Protein AF-A0A2A5AXR5-F1 (afdb_monomer_lite)

Structure (mmCIF, N/CA/C/O backbone):
data_AF-A0A2A5AXR5-F1
#
_entry.id   AF-A0A2A5AXR5-F1
#
loop_
_atom_site.group_PDB
_atom_site.id
_atom_site.type_symbol
_atom_site.label_atom_id
_atom_site.label_alt_id
_atom_site.label_comp_id
_atom_site.label_asym_id
_atom_site.label_entity_id
_atom_site.label_seq_id
_atom_site.pdbx_PDB_ins_code
_atom_site.Cartn_x
_atom_site.Cartn_y
_atom_site.Cartn_z
_atom_site.occupancy
_atom_site.B_iso_or_equiv
_atom_site.auth_seq_id
_atom_site.auth_comp_id
_atom_site.auth_asym_id
_atom_site.auth_atom_id
_atom_site.pdbx_PDB_model_num
ATOM 1 N N . MET A 1 1 ? 13.023 -67.932 -27.917 1.00 39.44 1 MET A N 1
ATOM 2 C CA . MET A 1 1 ? 12.484 -68.101 -26.550 1.00 39.44 1 MET A CA 1
ATOM 3 C C . MET A 1 1 ? 11.381 -67.066 -26.330 1.00 39.44 1 MET A C 1
ATOM 5 O O . MET A 1 1 ? 11.639 -65.904 -26.590 1.00 39.44 1 MET A O 1
ATOM 9 N N . ARG A 1 2 ? 10.175 -67.548 -25.973 1.00 33.88 2 ARG A N 1
ATOM 10 C CA . ARG A 1 2 ? 8.996 -66.931 -25.298 1.00 33.88 2 ARG A CA 1
ATOM 11 C C . ARG A 1 2 ? 8.824 -65.393 -25.380 1.00 33.88 2 ARG A C 1
ATOM 13 O O . ARG A 1 2 ? 9.658 -64.665 -24.874 1.00 33.88 2 ARG A O 1
ATOM 20 N N . ALA A 1 3 ? 7.823 -64.863 -26.094 1.00 31.62 3 ALA A N 1
ATOM 21 C CA . ALA A 1 3 ? 6.385 -64.751 -25.755 1.00 31.62 3 ALA A CA 1
ATOM 22 C C . ALA A 1 3 ? 6.071 -63.723 -24.647 1.00 31.62 3 ALA A C 1
ATOM 24 O O . ALA A 1 3 ? 6.547 -63.876 -23.528 1.00 31.62 3 ALA A O 1
ATOM 25 N N . GLY A 1 4 ? 5.198 -62.746 -24.943 1.00 32.34 4 GLY A N 1
ATOM 26 C CA . GLY A 1 4 ? 4.530 -61.946 -23.908 1.00 32.34 4 GLY A CA 1
ATOM 27 C C . GLY A 1 4 ? 4.027 -60.560 -24.325 1.00 32.34 4 GLY A C 1
ATOM 28 O O . GLY A 1 4 ? 4.570 -59.558 -23.881 1.00 32.34 4 GLY A O 1
ATOM 29 N N . VAL A 1 5 ? 2.957 -60.498 -25.125 1.00 38.69 5 VAL A N 1
ATOM 30 C CA . VAL A 1 5 ? 2.056 -59.331 -25.173 1.00 38.69 5 VAL A CA 1
ATOM 31 C C . VAL A 1 5 ? 1.217 -59.352 -23.896 1.00 38.69 5 VAL A C 1
ATOM 33 O O . VAL A 1 5 ? 0.531 -60.341 -23.648 1.00 38.69 5 VAL A O 1
ATOM 36 N N . LEU A 1 6 ? 1.225 -58.273 -23.112 1.00 37.91 6 LEU A N 1
ATOM 37 C CA . LEU A 1 6 ? 0.295 -58.086 -21.998 1.00 37.91 6 LEU A CA 1
ATOM 38 C C . LEU A 1 6 ? -0.502 -56.795 -22.190 1.00 37.91 6 LEU A C 1
ATOM 40 O O . LEU A 1 6 ? -0.017 -55.684 -21.994 1.00 37.91 6 LEU A O 1
ATOM 44 N N . LYS A 1 7 ? -1.763 -56.997 -22.584 1.00 36.47 7 LYS A N 1
ATOM 45 C CA . LYS A 1 7 ? -2.875 -56.081 -22.337 1.00 36.47 7 LYS A CA 1
ATOM 46 C C . LYS A 1 7 ? -3.118 -56.030 -20.825 1.00 36.47 7 LYS A C 1
ATOM 48 O O . LYS A 1 7 ? -3.238 -57.078 -20.199 1.00 36.47 7 LYS A O 1
ATOM 53 N N . GLY A 1 8 ? -3.254 -54.830 -20.272 1.00 33.47 8 GLY A N 1
ATOM 54 C CA . GLY A 1 8 ? -3.726 -54.602 -18.907 1.00 33.47 8 GLY A CA 1
ATOM 55 C C . GLY A 1 8 ? -4.805 -53.526 -18.898 1.00 33.47 8 GLY A C 1
ATOM 56 O O . GLY A 1 8 ? -4.501 -52.342 -18.991 1.00 33.47 8 GLY A O 1
ATOM 57 N N . GLN A 1 9 ? -6.067 -53.951 -18.823 1.00 33.00 9 GLN A N 1
ATOM 58 C CA . GLN A 1 9 ? -7.187 -53.122 -18.377 1.00 33.00 9 GLN A CA 1
ATOM 59 C C . GLN A 1 9 ? -7.060 -52.905 -16.870 1.00 33.00 9 GLN A C 1
ATOM 61 O O . GLN A 1 9 ? -6.907 -53.889 -16.153 1.00 33.00 9 GLN A O 1
ATOM 66 N N . VAL A 1 10 ? -7.245 -51.673 -16.385 1.00 36.06 10 VAL A N 1
ATOM 67 C CA . VAL A 1 10 ? -7.737 -51.452 -15.018 1.00 36.06 10 VAL A CA 1
ATOM 68 C C . VAL A 1 10 ? -8.689 -50.247 -14.981 1.00 36.06 10 VAL A C 1
ATOM 70 O O . VAL A 1 10 ? -8.313 -49.130 -15.320 1.00 36.06 10 VAL A O 1
ATOM 73 N N . ALA A 1 11 ? -9.927 -50.564 -14.594 1.00 32.84 11 ALA A N 1
ATOM 74 C CA . ALA A 1 11 ? -10.957 -49.785 -13.901 1.00 32.84 11 ALA A CA 1
ATOM 75 C C . ALA A 1 11 ? -11.396 -48.401 -14.427 1.00 32.84 11 ALA A C 1
ATOM 77 O O . ALA A 1 11 ? -10.749 -47.373 -14.240 1.00 32.84 11 ALA A O 1
ATOM 78 N N . ARG A 1 12 ? -12.621 -48.394 -14.969 1.00 33.50 12 ARG A N 1
ATOM 79 C CA . ARG A 1 12 ? -13.563 -47.271 -14.950 1.00 33.50 12 ARG A CA 1
ATOM 80 C C . ARG A 1 12 ? -14.571 -47.530 -13.824 1.00 33.50 12 ARG A C 1
ATOM 82 O O . ARG A 1 12 ? -15.358 -48.451 -13.978 1.00 33.50 12 ARG A O 1
ATOM 89 N N . ASP A 1 13 ? -14.581 -46.680 -12.802 1.00 32.62 13 ASP A N 1
ATOM 90 C CA . ASP A 1 13 ? -15.666 -46.488 -11.821 1.00 32.62 13 ASP A CA 1
ATOM 91 C C . ASP A 1 13 ? -15.790 -44.955 -11.642 1.00 32.62 13 ASP A C 1
ATOM 93 O O . ASP A 1 13 ? -14.815 -44.297 -11.293 1.00 32.62 13 ASP A O 1
ATOM 97 N N . LEU A 1 14 ? -16.760 -44.252 -12.238 1.00 30.81 14 LEU A N 1
ATOM 98 C CA . LEU A 1 14 ? -18.173 -44.041 -11.871 1.00 30.81 14 LEU A CA 1
ATOM 99 C C . LEU A 1 14 ? -18.430 -43.191 -10.591 1.00 30.81 14 LEU A C 1
ATOM 101 O O . LEU A 1 14 ? -18.616 -43.732 -9.512 1.00 30.81 14 LEU A O 1
ATOM 105 N N . LEU A 1 15 ? -18.592 -41.866 -10.827 1.00 32.12 15 LEU A N 1
ATOM 106 C CA . LEU A 1 15 ? -19.517 -40.869 -10.204 1.00 32.12 15 LEU A CA 1
ATOM 107 C C . LEU A 1 15 ? -19.349 -40.445 -8.707 1.00 32.12 15 LEU A C 1
ATOM 109 O O . LEU A 1 15 ? -18.753 -41.162 -7.919 1.00 32.12 15 LEU A O 1
ATOM 113 N N . PRO A 1 16 ? -19.983 -39.335 -8.237 1.00 40.50 16 PRO A N 1
ATOM 114 C CA . PRO A 1 16 ? -20.013 -37.976 -8.807 1.00 40.50 16 PRO A CA 1
ATOM 115 C C . PRO A 1 16 ? -19.933 -36.838 -7.751 1.00 40.50 16 PRO A C 1
ATOM 117 O O . PRO A 1 16 ? -20.475 -36.943 -6.657 1.00 40.50 16 PRO A O 1
ATOM 120 N N . TRP A 1 17 ? -19.431 -35.659 -8.134 1.00 26.86 17 TRP A N 1
ATOM 121 C CA . TRP A 1 17 ? -19.789 -34.397 -7.461 1.00 26.86 17 TRP A CA 1
ATOM 122 C C . TRP A 1 17 ? -20.440 -33.453 -8.472 1.00 26.86 17 TRP A C 1
ATOM 124 O O . TRP A 1 17 ? -19.803 -32.601 -9.086 1.00 26.86 17 TRP A O 1
ATOM 134 N N . ARG A 1 18 ? -21.748 -33.656 -8.667 1.00 30.09 18 ARG A N 1
ATOM 135 C CA . ARG A 1 18 ? -22.673 -32.648 -9.189 1.00 30.09 18 ARG A CA 1
ATOM 136 C C . ARG A 1 18 ? -23.415 -32.052 -7.998 1.00 30.09 18 ARG A C 1
ATOM 138 O O . ARG A 1 18 ? -24.287 -32.702 -7.440 1.00 30.09 18 ARG A O 1
ATOM 145 N N . LEU A 1 19 ? -23.120 -30.801 -7.674 1.00 31.81 19 LEU A N 1
ATOM 146 C CA . LEU A 1 19 ? -24.058 -29.905 -7.003 1.00 31.81 19 LEU A CA 1
ATOM 147 C C . LEU A 1 19 ? -24.033 -28.598 -7.787 1.00 31.81 19 LEU A C 1
ATOM 149 O O . LEU A 1 19 ? -23.213 -27.712 -7.572 1.00 31.81 19 LEU A O 1
ATOM 153 N N . GLY A 1 20 ? -24.899 -28.563 -8.798 1.00 26.66 20 GLY A N 1
ATOM 154 C CA . GLY A 1 20 ? -25.255 -27.344 -9.495 1.00 26.66 20 GLY A CA 1
ATOM 155 C C . GLY A 1 20 ? -26.202 -26.540 -8.617 1.00 26.66 20 GLY A C 1
ATOM 156 O O . GLY A 1 20 ? -27.232 -27.050 -8.188 1.00 26.66 20 GLY A O 1
ATOM 157 N N . ILE A 1 21 ? -25.868 -25.276 -8.393 1.00 32.38 21 ILE A N 1
ATOM 158 C CA . ILE A 1 21 ? -26.854 -24.266 -8.030 1.00 32.38 21 ILE A CA 1
ATOM 159 C C . ILE A 1 21 ? -27.074 -23.450 -9.301 1.00 32.38 21 ILE A C 1
ATOM 161 O O . ILE A 1 21 ? -26.262 -22.607 -9.676 1.00 32.38 21 ILE A O 1
ATOM 165 N N . MET A 1 22 ? -28.154 -23.779 -10.007 1.00 28.16 22 MET A N 1
ATOM 166 C CA . MET A 1 22 ? -28.707 -22.952 -11.073 1.00 28.16 22 MET A CA 1
ATOM 167 C C . MET A 1 22 ? -29.282 -21.683 -10.436 1.00 28.16 22 MET A C 1
ATOM 169 O O . MET A 1 22 ? -30.287 -21.750 -9.734 1.00 28.16 22 MET A O 1
ATOM 173 N N . PHE A 1 23 ? -28.666 -20.527 -10.684 1.00 31.97 23 PHE A N 1
ATOM 174 C CA . PHE A 1 23 ? -29.306 -19.237 -10.423 1.00 31.97 23 PHE A CA 1
ATOM 175 C C . PHE A 1 23 ? -30.081 -18.811 -11.672 1.00 31.97 23 PHE A C 1
ATOM 177 O O . PHE A 1 23 ? -29.504 -18.456 -12.699 1.00 31.97 23 PHE A O 1
ATOM 184 N N . ASN A 1 24 ? -31.405 -18.895 -11.574 1.00 28.31 24 ASN A N 1
ATOM 185 C CA . ASN A 1 24 ? -32.363 -18.459 -12.580 1.00 28.31 24 ASN A CA 1
ATOM 186 C C . ASN A 1 24 ? -32.442 -16.920 -12.590 1.00 28.31 24 ASN A C 1
ATOM 188 O O . ASN A 1 24 ? -32.850 -16.316 -11.601 1.00 28.31 24 ASN A O 1
ATOM 192 N N . TRP A 1 25 ? -32.046 -16.290 -13.697 1.00 29.58 25 TRP A N 1
ATOM 193 C CA . TRP A 1 25 ? -32.177 -14.848 -13.937 1.00 29.58 25 TRP A CA 1
ATOM 194 C C . TRP A 1 25 ? -33.342 -14.579 -14.893 1.00 29.58 25 TRP A C 1
ATOM 196 O O . TRP A 1 25 ? -33.114 -14.341 -16.076 1.00 29.58 25 TRP A O 1
ATOM 206 N N . LYS A 1 26 ? -34.587 -14.595 -14.405 1.00 29.94 26 LYS A N 1
ATOM 207 C CA . LYS A 1 26 ? -35.724 -13.911 -15.052 1.00 29.94 26 LYS A CA 1
ATOM 208 C C . LYS A 1 26 ? -36.764 -13.507 -14.004 1.00 29.94 26 LYS A C 1
ATOM 210 O O . LYS A 1 26 ? -37.149 -14.339 -13.195 1.00 29.94 26 LYS A O 1
ATOM 215 N N . GLN A 1 27 ? -37.258 -12.268 -14.140 1.00 30.30 27 GLN A N 1
ATOM 216 C CA . GLN A 1 27 ? -38.229 -11.539 -13.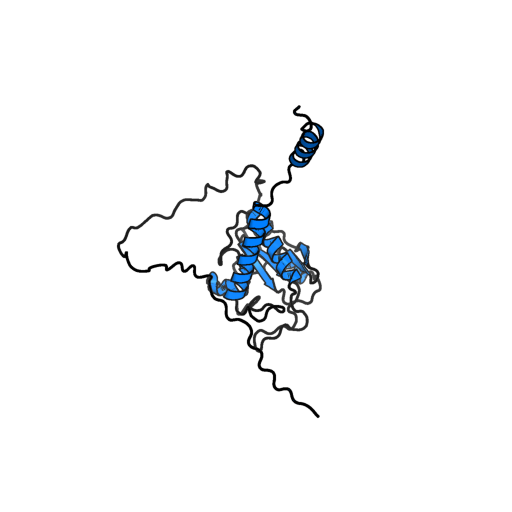295 1.00 30.30 27 GLN A CA 1
ATOM 217 C C . GLN A 1 27 ? -37.553 -10.896 -12.065 1.00 30.30 27 GLN A C 1
ATOM 219 O O . GLN A 1 27 ? -36.901 -11.575 -11.293 1.00 30.30 27 GLN A O 1
ATOM 224 N N . VAL A 1 28 ? -37.584 -9.582 -11.827 1.00 33.81 28 VAL A N 1
ATOM 225 C CA . VAL A 1 28 ? -38.661 -8.604 -12.019 1.00 33.81 28 VAL A CA 1
ATOM 226 C C . VAL A 1 28 ? -38.053 -7.219 -12.280 1.00 33.81 28 VAL A C 1
ATOM 228 O O . VAL A 1 28 ? -37.218 -6.741 -11.517 1.00 33.81 28 VAL A O 1
ATOM 231 N N . ALA A 1 29 ? -38.520 -6.558 -13.338 1.00 35.47 29 ALA A N 1
ATOM 232 C CA . ALA A 1 29 ? -38.495 -5.108 -13.455 1.00 35.47 29 ALA A CA 1
ATOM 233 C C . ALA A 1 29 ? -39.814 -4.571 -12.879 1.00 35.47 29 ALA A C 1
ATOM 235 O O . ALA A 1 29 ? -40.871 -4.884 -13.416 1.00 35.47 29 ALA A O 1
ATOM 236 N N . ALA A 1 30 ? -39.756 -3.799 -11.795 1.00 33.97 30 ALA A N 1
ATOM 237 C CA . ALA A 1 30 ? -40.778 -2.835 -11.377 1.00 33.97 30 ALA A CA 1
ATOM 238 C C . ALA A 1 30 ? -40.198 -2.017 -10.216 1.00 33.97 30 ALA A C 1
ATOM 240 O O . ALA A 1 30 ? -39.658 -2.573 -9.263 1.00 33.97 30 ALA A O 1
ATOM 241 N N . GLY A 1 31 ? -40.227 -0.693 -10.342 1.00 36.19 31 GLY A N 1
ATOM 242 C CA . GLY A 1 31 ? -39.502 0.213 -9.463 1.00 36.19 31 GLY A CA 1
ATOM 243 C C . GLY A 1 31 ? -40.035 0.280 -8.036 1.00 36.19 31 GLY A C 1
ATOM 244 O O . GLY A 1 31 ? -41.237 0.253 -7.811 1.00 36.19 31 GLY A O 1
ATOM 245 N N . GLN A 1 32 ? -39.117 0.508 -7.100 1.00 31.36 32 GLN A N 1
ATOM 246 C CA . GLN A 1 32 ? -39.350 1.240 -5.859 1.00 31.36 32 GLN A CA 1
ATOM 247 C C . GLN A 1 32 ? -38.047 1.966 -5.499 1.00 31.36 32 GLN A C 1
ATOM 249 O O . GLN A 1 32 ? -36.986 1.355 -5.388 1.00 31.36 32 GLN A O 1
ATOM 254 N N . ARG A 1 33 ? -38.113 3.297 -5.359 1.00 41.62 33 ARG A N 1
ATOM 255 C CA . ARG A 1 33 ? -37.039 4.089 -4.745 1.00 41.62 33 ARG A CA 1
ATOM 256 C C . ARG A 1 33 ? -36.973 3.699 -3.273 1.00 41.62 33 ARG A C 1
ATOM 258 O O . ARG A 1 33 ? -37.835 4.108 -2.504 1.00 41.62 33 ARG A O 1
ATOM 265 N N . THR A 1 34 ? -35.957 2.944 -2.880 1.00 35.50 34 THR A N 1
ATOM 266 C CA . THR A 1 34 ? -35.622 2.754 -1.467 1.00 35.50 34 THR A CA 1
ATOM 267 C C . THR A 1 34 ? -34.465 3.679 -1.117 1.00 35.50 34 THR A C 1
ATOM 269 O O . THR A 1 34 ? -33.403 3.628 -1.738 1.00 35.50 34 THR A O 1
ATOM 272 N N . SER A 1 35 ? -34.701 4.552 -0.145 1.00 33.84 35 SER A N 1
ATOM 273 C CA . SER A 1 35 ? -33.727 5.422 0.516 1.00 33.84 35 SER A CA 1
ATOM 274 C C . SER A 1 35 ? -32.461 4.649 0.929 1.00 33.84 35 SER A C 1
ATOM 276 O O . SER A 1 35 ? -32.551 3.460 1.248 1.00 33.84 35 SER A O 1
ATOM 278 N N . PRO A 1 36 ? -31.277 5.290 0.959 1.00 36.47 36 PRO A N 1
ATOM 279 C CA . PRO A 1 36 ? -30.046 4.617 1.362 1.00 36.47 36 PRO A CA 1
ATOM 280 C C . PRO A 1 36 ? -30.128 4.189 2.838 1.00 36.47 36 PRO A C 1
ATOM 282 O O . PRO A 1 36 ? -30.609 4.965 3.670 1.00 36.47 36 PRO A O 1
ATOM 285 N N . PRO A 1 37 ? -29.655 2.984 3.201 1.00 36.47 37 PRO A N 1
ATOM 286 C CA . PRO A 1 37 ? -29.699 2.538 4.582 1.00 36.47 37 PRO A CA 1
ATOM 287 C C . PRO A 1 37 ? -28.707 3.349 5.423 1.00 36.47 37 PRO A C 1
ATOM 289 O O . PRO A 1 37 ? -27.491 3.255 5.253 1.00 36.47 37 PRO A O 1
ATOM 292 N N . GLN A 1 38 ? -29.243 4.122 6.368 1.00 41.34 38 GLN A N 1
ATOM 293 C CA . GLN A 1 38 ? -28.500 4.662 7.500 1.00 41.34 38 GLN A CA 1
ATOM 294 C C . GLN A 1 38 ? -27.926 3.496 8.320 1.00 41.34 38 GLN A C 1
ATOM 296 O O . GLN A 1 38 ? -28.626 2.866 9.107 1.00 41.34 38 GLN A O 1
ATOM 301 N N . LYS A 1 39 ? -26.643 3.185 8.134 1.00 39.59 39 LYS A N 1
ATOM 302 C CA . LYS A 1 39 ? -25.867 2.353 9.064 1.00 39.59 39 LYS A CA 1
ATOM 303 C C . LYS A 1 39 ? -24.496 2.982 9.294 1.00 39.59 39 LYS A C 1
ATOM 305 O O . LYS A 1 39 ? -23.486 2.478 8.820 1.00 39.59 39 LYS A O 1
ATOM 310 N N . MET A 1 40 ? -24.478 4.093 10.029 1.00 35.00 40 MET A N 1
ATOM 311 C CA . MET A 1 40 ? -23.261 4.613 10.673 1.00 35.00 40 MET A CA 1
ATOM 312 C C . MET A 1 40 ? -23.186 4.280 12.174 1.00 35.00 40 MET A C 1
ATOM 314 O O . MET A 1 40 ? -22.121 4.434 12.760 1.00 35.00 40 MET A O 1
ATOM 318 N N . ASP A 1 41 ? -24.237 3.707 12.776 1.00 38.50 41 ASP A N 1
ATOM 319 C CA . ASP A 1 41 ? -24.290 3.512 14.238 1.00 38.50 41 ASP A CA 1
ATOM 320 C C . ASP A 1 41 ? -23.864 2.117 14.732 1.00 38.50 41 ASP A C 1
ATOM 322 O O . ASP A 1 41 ? -23.707 1.892 15.930 1.00 38.50 41 ASP A O 1
ATOM 326 N N . ALA A 1 42 ? -23.601 1.161 13.836 1.00 36.56 42 ALA A N 1
ATOM 327 C CA . ALA A 1 42 ? -23.282 -0.216 14.237 1.00 36.56 42 ALA A CA 1
ATOM 328 C C . ALA A 1 42 ? -21.812 -0.448 14.659 1.00 36.56 42 ALA A C 1
ATOM 330 O O . ALA A 1 42 ? -21.469 -1.556 15.072 1.00 36.56 42 ALA A O 1
ATOM 331 N N . LEU A 1 43 ? -20.930 0.557 14.571 1.00 42.41 43 LEU A N 1
ATOM 332 C CA . LEU A 1 43 ? -19.530 0.421 15.009 1.00 42.41 43 LEU A CA 1
ATOM 333 C C . LEU A 1 43 ? -19.322 0.689 16.511 1.00 42.41 43 LEU A C 1
ATOM 335 O O . LEU A 1 43 ? -18.295 0.291 17.054 1.00 42.41 43 LEU A O 1
ATOM 339 N N . SER A 1 44 ? -20.286 1.324 17.186 1.00 36.75 44 SER A N 1
ATOM 340 C CA . SER A 1 44 ? -20.134 1.814 18.567 1.00 36.75 44 SER A CA 1
ATOM 341 C C . SER A 1 44 ? -20.344 0.741 19.653 1.00 36.75 44 SER A C 1
ATOM 343 O O . SER A 1 44 ? -20.013 0.949 20.816 1.00 36.75 44 SER A O 1
ATOM 345 N N . SER A 1 45 ? -20.863 -0.445 19.312 1.00 38.16 45 SER A N 1
ATOM 346 C CA . SER A 1 45 ? -21.261 -1.455 20.311 1.00 38.16 45 SER A CA 1
ATOM 347 C C . SER A 1 45 ? -20.215 -2.535 20.622 1.00 38.16 45 SER A C 1
ATOM 349 O O . SER A 1 45 ? -20.470 -3.415 21.448 1.00 38.16 45 SER A O 1
ATOM 351 N N . ARG A 1 46 ? -19.015 -2.493 20.022 1.00 51.06 46 ARG A N 1
ATOM 352 C CA . ARG A 1 46 ? -17.946 -3.447 20.369 1.00 51.06 46 ARG A CA 1
ATOM 353 C C . ARG A 1 46 ? -17.235 -2.997 21.646 1.00 51.06 46 ARG A C 1
ATOM 355 O O . ARG A 1 46 ? -16.345 -2.151 21.606 1.00 51.06 46 ARG A O 1
ATOM 362 N N . LYS A 1 47 ? -17.621 -3.590 22.783 1.00 36.31 47 LYS A N 1
ATOM 363 C CA . LYS A 1 47 ? -16.884 -3.512 24.057 1.00 36.31 47 LYS A CA 1
ATOM 364 C C . LYS A 1 47 ? -15.394 -3.777 23.802 1.00 36.31 47 LYS A C 1
ATOM 366 O O . LYS A 1 47 ? -15.026 -4.901 23.473 1.00 36.31 47 LYS A O 1
ATOM 371 N N . GLY A 1 48 ? -14.564 -2.744 23.943 1.00 45.28 48 GLY A N 1
ATOM 372 C CA . GLY A 1 48 ? -13.105 -2.841 23.836 1.00 45.28 48 GLY A CA 1
ATOM 373 C C . GLY A 1 48 ? -12.453 -2.073 22.685 1.00 45.28 48 GLY A C 1
ATOM 374 O O . GLY A 1 48 ? -11.230 -2.119 22.588 1.00 45.28 48 GLY A O 1
ATOM 375 N N . LEU A 1 49 ? -13.200 -1.348 21.837 1.00 49.62 49 LEU A N 1
ATOM 376 C CA . LEU A 1 49 ? -12.556 -0.418 20.903 1.00 49.62 49 LEU A CA 1
ATOM 377 C C . LEU A 1 49 ? -11.959 0.752 21.701 1.00 49.62 49 LEU A C 1
ATOM 379 O O . LEU A 1 49 ? -12.688 1.588 22.236 1.00 49.62 49 LEU A O 1
ATOM 383 N N . VAL A 1 50 ? -10.631 0.796 21.802 1.00 52.22 50 VAL A N 1
ATOM 384 C CA . VAL A 1 50 ? -9.911 1.990 22.256 1.00 52.22 50 VAL A CA 1
ATOM 385 C C . VAL A 1 50 ? -10.365 3.142 21.363 1.00 52.22 50 VAL A C 1
ATOM 387 O O . VAL A 1 50 ? -10.324 3.030 20.137 1.00 52.22 50 VAL A O 1
ATOM 390 N N . LYS A 1 51 ? -10.850 4.233 21.963 1.00 52.62 51 LYS A N 1
ATOM 391 C CA . LYS A 1 51 ? -11.194 5.445 21.220 1.00 52.62 51 LYS A CA 1
ATOM 392 C C . LYS A 1 51 ? -9.902 5.974 20.598 1.00 52.62 51 LYS A C 1
ATOM 394 O O . LYS A 1 51 ? -9.069 6.526 21.303 1.00 52.62 51 LYS A O 1
ATOM 399 N N . MET A 1 52 ? -9.713 5.739 19.304 1.00 69.69 52 MET A N 1
ATOM 400 C CA . MET A 1 52 ? -8.564 6.268 18.577 1.00 69.69 52 MET A CA 1
ATOM 401 C C . MET A 1 52 ? -8.777 7.764 18.337 1.00 69.69 52 MET A C 1
ATOM 403 O O . MET A 1 52 ? -9.840 8.170 17.866 1.00 69.69 52 MET A O 1
ATOM 407 N N . ASP A 1 53 ? -7.756 8.574 18.612 1.00 82.00 53 ASP A N 1
ATOM 408 C CA . ASP A 1 53 ? -7.783 10.030 18.384 1.00 82.00 53 ASP A CA 1
ATOM 409 C C . ASP A 1 53 ? -7.743 10.406 16.890 1.00 82.00 53 ASP A C 1
ATOM 411 O O . ASP A 1 53 ? -7.857 11.573 16.517 1.00 82.00 53 ASP A O 1
ATOM 415 N N . TYR A 1 54 ? -7.591 9.411 16.014 1.00 88.88 54 TYR A N 1
ATOM 416 C CA . TYR A 1 54 ? -7.605 9.555 14.565 1.00 88.88 54 TYR A CA 1
ATOM 417 C C . TYR A 1 54 ? -8.277 8.349 13.897 1.00 88.88 54 TYR A C 1
ATOM 419 O O . TYR A 1 54 ? -8.377 7.261 14.466 1.00 88.88 54 TYR A O 1
ATOM 427 N N . LEU A 1 55 ? -8.717 8.535 12.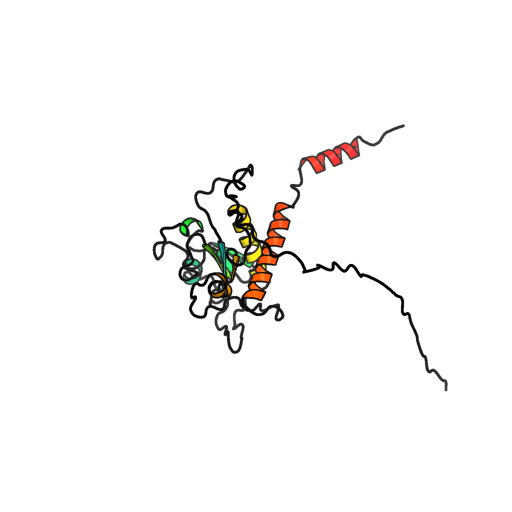651 1.00 92.31 55 LEU A N 1
ATOM 428 C CA . LEU A 1 55 ? -9.383 7.502 11.860 1.00 92.31 55 LEU A CA 1
ATOM 429 C C . LEU A 1 55 ? -8.690 7.324 10.511 1.00 92.31 55 LEU A C 1
ATOM 431 O O . LEU A 1 55 ? -8.456 8.295 9.798 1.00 92.31 55 LEU A O 1
ATOM 435 N N . ILE A 1 56 ? -8.448 6.076 10.121 1.00 97.19 56 ILE A N 1
ATOM 436 C CA . ILE A 1 56 ? -8.052 5.706 8.762 1.00 97.19 56 ILE A CA 1
ATOM 437 C C . ILE A 1 56 ? -9.267 5.127 8.035 1.00 97.19 56 ILE A C 1
ATOM 439 O O . ILE A 1 56 ? -10.060 4.392 8.614 1.00 97.19 56 ILE A O 1
ATOM 443 N N . LYS A 1 57 ? -9.437 5.494 6.763 1.00 98.25 57 LYS A N 1
ATOM 444 C CA . LYS A 1 57 ? -10.572 5.094 5.916 1.00 98.25 57 LYS A CA 1
ATOM 445 C C . LYS A 1 57 ? -10.185 4.096 4.827 1.00 98.25 57 LYS A C 1
ATOM 447 O O . LYS A 1 57 ? -11.068 3.468 4.249 1.00 98.25 57 LYS A O 1
ATOM 452 N N . GLY A 1 58 ? -8.895 3.956 4.539 1.00 98.56 58 GLY A N 1
ATOM 453 C CA . GLY A 1 58 ? -8.412 2.995 3.560 1.00 98.56 58 GLY A CA 1
ATOM 454 C C . GLY A 1 58 ? -6.908 2.763 3.616 1.00 98.56 58 GLY A C 1
ATOM 455 O O . GLY A 1 58 ? -6.178 3.420 4.361 1.00 98.56 58 GLY A O 1
ATOM 456 N N . VAL A 1 59 ? -6.462 1.782 2.841 1.00 98.88 59 VAL A N 1
ATOM 457 C CA . VAL A 1 59 ? -5.079 1.326 2.740 1.00 98.88 59 VAL A CA 1
ATOM 458 C C . VAL A 1 59 ? -4.707 1.199 1.269 1.00 98.88 59 VAL A C 1
ATOM 460 O O . VAL A 1 59 ? -5.456 0.626 0.474 1.00 98.88 59 VAL A O 1
ATOM 463 N N . ILE A 1 60 ? -3.528 1.702 0.916 1.00 98.88 60 ILE A N 1
ATOM 464 C CA . ILE A 1 60 ? -2.975 1.622 -0.432 1.00 98.88 60 ILE A CA 1
ATOM 465 C C . ILE A 1 60 ? -1.625 0.918 -0.350 1.00 98.88 60 ILE A C 1
ATOM 467 O O . ILE A 1 60 ? -0.720 1.368 0.357 1.00 98.88 60 ILE A O 1
ATOM 471 N N . LEU A 1 61 ? -1.511 -0.201 -1.060 1.00 98.88 61 LEU A N 1
ATOM 472 C CA . LEU A 1 61 ? -0.290 -0.983 -1.191 1.00 98.88 61 LEU A CA 1
ATOM 473 C C . LEU A 1 61 ? 0.528 -0.489 -2.386 1.00 98.88 61 LEU A C 1
ATOM 475 O O . LEU A 1 61 ? -0.001 -0.343 -3.490 1.00 98.88 61 LEU A O 1
ATOM 479 N N . HIS A 1 62 ? 1.820 -0.286 -2.157 1.00 98.56 62 HIS A N 1
ATOM 480 C CA . HIS A 1 62 ? 2.766 0.256 -3.125 1.00 98.56 62 HIS A CA 1
ATOM 481 C C . HIS A 1 62 ? 3.957 -0.663 -3.330 1.00 98.56 62 HIS A C 1
ATOM 483 O O . HIS A 1 62 ? 4.347 -1.426 -2.439 1.00 98.56 62 HIS A O 1
ATOM 489 N N . TRP A 1 63 ? 4.599 -0.490 -4.478 1.00 96.44 63 TRP A N 1
ATOM 490 C CA . TRP A 1 63 ? 5.949 -0.971 -4.730 1.00 96.44 63 TRP A CA 1
ATOM 491 C C . TRP A 1 63 ? 6.892 0.232 -4.843 1.00 96.44 63 TRP A C 1
ATOM 493 O O . TRP A 1 63 ? 6.666 1.148 -5.627 1.00 96.44 63 TRP A O 1
ATOM 503 N N . THR A 1 64 ? 7.938 0.285 -4.019 1.00 96.31 64 THR A N 1
ATOM 504 C CA . THR A 1 64 ? 8.584 1.561 -3.653 1.00 96.31 64 THR A CA 1
ATOM 505 C C . THR A 1 64 ? 9.467 2.220 -4.719 1.00 96.31 64 THR A C 1
ATOM 507 O O . THR A 1 64 ? 9.991 3.301 -4.447 1.00 96.31 64 THR A O 1
ATOM 510 N N . ALA A 1 65 ? 9.669 1.625 -5.902 1.00 93.75 65 ALA A N 1
ATOM 511 C CA . ALA A 1 65 ? 10.634 2.119 -6.900 1.00 93.75 65 ALA A CA 1
ATOM 512 C C . ALA A 1 65 ? 12.073 2.267 -6.350 1.00 93.75 65 ALA A C 1
ATOM 514 O O . ALA A 1 65 ? 12.825 3.139 -6.783 1.00 93.75 65 ALA A O 1
ATOM 515 N N . SER A 1 66 ? 12.470 1.413 -5.401 1.00 94.19 66 SER A N 1
ATOM 516 C CA . SER A 1 66 ? 13.764 1.447 -4.705 1.00 94.19 66 SER A CA 1
ATOM 517 C C . SER A 1 66 ? 14.528 0.119 -4.793 1.00 94.19 66 SER A C 1
ATOM 519 O O . SER A 1 66 ? 14.055 -0.874 -5.344 1.00 94.19 66 SER A O 1
ATOM 521 N N . SER A 1 67 ? 15.749 0.076 -4.259 1.00 95.62 67 SER A N 1
ATOM 522 C CA . SER A 1 67 ? 16.380 -1.202 -3.904 1.00 95.62 67 SER A CA 1
ATOM 523 C C . SER A 1 67 ? 15.727 -1.779 -2.636 1.00 95.62 67 SER A C 1
ATOM 525 O O . SER A 1 67 ? 14.737 -1.236 -2.135 1.00 95.62 67 SER A O 1
ATOM 527 N N . TYR A 1 68 ? 16.299 -2.849 -2.080 1.00 96.31 68 TYR A N 1
ATOM 528 C CA . TYR A 1 68 ? 15.900 -3.381 -0.770 1.00 96.31 68 TYR A CA 1
ATOM 529 C C . TYR A 1 68 ? 16.413 -2.571 0.431 1.00 96.31 68 TYR A C 1
ATOM 531 O O . TYR A 1 68 ? 16.198 -2.962 1.574 1.00 96.31 68 TYR A O 1
ATOM 539 N N . ASN A 1 69 ? 17.094 -1.448 0.202 1.00 94.50 69 ASN A N 1
ATOM 540 C CA . ASN A 1 69 ? 17.603 -0.628 1.293 1.00 94.50 69 ASN A CA 1
ATOM 541 C C . ASN A 1 69 ? 16.508 0.294 1.831 1.00 94.50 69 ASN A C 1
ATOM 543 O O . ASN A 1 69 ? 15.855 1.021 1.077 1.00 94.50 69 ASN A O 1
ATOM 547 N N . LEU A 1 70 ? 16.380 0.334 3.154 1.00 95.38 70 LEU A N 1
ATOM 548 C CA . LEU A 1 70 ? 15.642 1.387 3.842 1.00 95.38 70 LEU A CA 1
ATOM 549 C C . LEU A 1 70 ? 16.420 2.691 3.699 1.00 95.38 70 LEU A C 1
ATOM 551 O O . LEU A 1 70 ? 17.556 2.803 4.152 1.00 95.38 70 LEU A O 1
ATOM 555 N N . THR A 1 71 ? 15.811 3.678 3.052 1.00 96.81 71 THR A N 1
ATOM 556 C CA . THR A 1 71 ? 16.404 5.007 2.883 1.00 96.81 71 THR A CA 1
ATOM 557 C C . THR A 1 71 ? 15.479 6.062 3.478 1.00 96.81 71 THR A C 1
ATOM 559 O O . THR A 1 71 ? 14.259 5.861 3.475 1.00 96.81 71 THR A O 1
ATOM 562 N N . PRO A 1 72 ? 16.008 7.221 3.913 1.00 96.75 72 PRO A N 1
ATOM 563 C CA . PRO A 1 72 ? 15.178 8.330 4.382 1.00 96.75 72 PRO A CA 1
ATOM 564 C C . PRO A 1 72 ? 14.103 8.739 3.367 1.00 96.75 72 PRO A C 1
ATOM 566 O O . PRO A 1 72 ? 12.983 9.071 3.746 1.00 96.75 72 PRO A O 1
ATOM 569 N N . ASN A 1 73 ? 14.417 8.656 2.068 1.00 95.44 73 ASN A N 1
ATOM 570 C CA . ASN A 1 73 ? 13.463 8.956 1.008 1.00 95.44 73 ASN A CA 1
ATOM 571 C C . ASN A 1 73 ? 12.271 7.987 1.015 1.00 95.44 73 ASN A C 1
ATOM 573 O O . ASN A 1 73 ? 11.131 8.434 0.978 1.00 95.44 73 ASN A O 1
ATOM 577 N N . VAL A 1 74 ? 12.505 6.673 1.109 1.00 96.69 74 VAL A N 1
ATOM 578 C CA . VAL A 1 74 ? 11.405 5.693 1.169 1.00 96.69 74 VAL A CA 1
ATOM 579 C C . VAL A 1 74 ? 10.584 5.873 2.448 1.00 96.69 74 VAL A C 1
ATOM 581 O O . VAL A 1 74 ? 9.359 5.946 2.375 1.00 96.69 74 VAL A O 1
ATOM 584 N N . LEU A 1 75 ? 11.244 6.014 3.602 1.00 97.44 75 LEU A N 1
ATOM 585 C CA . LEU A 1 75 ? 10.569 6.181 4.894 1.00 97.44 75 LEU A CA 1
ATOM 586 C C . LEU A 1 75 ? 9.687 7.435 4.938 1.00 97.44 75 LEU A C 1
ATOM 588 O O . LEU A 1 75 ? 8.646 7.430 5.583 1.00 97.44 75 LEU A O 1
ATOM 592 N N . LYS A 1 76 ? 10.058 8.500 4.222 1.00 97.75 76 LYS A N 1
ATOM 593 C CA . LYS A 1 76 ? 9.258 9.726 4.120 1.00 97.75 76 LYS A CA 1
ATOM 594 C C . LYS A 1 76 ? 7.922 9.534 3.391 1.00 97.75 76 LYS A C 1
ATOM 596 O O . LYS A 1 76 ? 6.980 10.279 3.650 1.00 97.75 76 LYS A O 1
ATOM 601 N N . HIS A 1 77 ? 7.824 8.591 2.457 1.00 97.62 77 HIS A N 1
ATOM 602 C CA . HIS A 1 77 ? 6.665 8.504 1.563 1.00 97.62 77 HIS A CA 1
ATOM 603 C C . HIS A 1 77 ? 5.557 7.565 2.038 1.00 97.62 77 HIS A C 1
ATOM 605 O O . HIS A 1 77 ? 4.420 7.761 1.621 1.00 97.62 77 HIS A O 1
ATOM 611 N N . TYR A 1 78 ? 5.841 6.608 2.920 1.00 98.56 78 TYR A N 1
ATOM 612 C CA . TYR A 1 78 ? 4.876 5.600 3.373 1.00 98.56 78 TYR A CA 1
ATOM 613 C C . TYR A 1 78 ? 4.709 5.648 4.891 1.00 98.56 78 TYR A C 1
ATOM 615 O O . TYR A 1 78 ? 5.614 6.083 5.593 1.00 98.56 78 TYR A O 1
ATOM 623 N N . ASN A 1 79 ? 3.562 5.198 5.403 1.00 98.69 79 ASN A N 1
ATOM 624 C CA . ASN A 1 79 ? 3.369 5.037 6.847 1.00 98.69 79 ASN A CA 1
ATOM 625 C C . ASN A 1 79 ? 4.091 3.791 7.361 1.00 98.69 79 ASN A C 1
ATOM 627 O O . ASN A 1 79 ? 4.609 3.800 8.471 1.00 98.69 79 ASN A O 1
ATOM 631 N N . PHE A 1 80 ? 4.148 2.745 6.533 1.00 98.81 80 PHE A N 1
ATOM 632 C CA . PHE A 1 80 ? 4.877 1.516 6.817 1.00 98.81 80 PHE A CA 1
ATOM 633 C C . PHE A 1 80 ? 5.662 1.062 5.594 1.00 98.81 80 PHE A C 1
ATOM 635 O O . PHE A 1 80 ? 5.206 1.207 4.456 1.00 98.81 80 PHE A O 1
ATOM 642 N N . VAL A 1 81 ? 6.825 0.468 5.832 1.00 98.69 81 VAL A N 1
ATOM 643 C CA . VAL A 1 81 ? 7.705 -0.070 4.796 1.00 98.69 81 VAL A CA 1
ATOM 644 C C . VAL A 1 81 ? 8.066 -1.507 5.149 1.00 98.69 81 VAL A C 1
ATOM 646 O O . VAL A 1 81 ? 8.427 -1.790 6.285 1.00 98.69 81 VAL A O 1
ATOM 649 N N . ILE A 1 82 ? 7.961 -2.426 4.190 1.00 98.75 82 ILE A N 1
ATOM 650 C CA . ILE A 1 82 ? 8.235 -3.851 4.405 1.00 98.75 82 ILE A CA 1
ATOM 651 C C . ILE A 1 82 ? 9.458 -4.268 3.597 1.00 98.75 82 ILE A C 1
ATOM 653 O O . ILE A 1 82 ? 9.471 -4.162 2.365 1.00 98.75 82 ILE A O 1
ATOM 657 N N . ASP A 1 83 ? 10.479 -4.762 4.291 1.00 98.06 83 ASP A N 1
ATOM 658 C CA . ASP A 1 83 ? 11.711 -5.245 3.669 1.00 98.06 83 ASP A CA 1
ATOM 659 C C . ASP A 1 83 ? 11.574 -6.660 3.093 1.00 98.06 83 ASP A C 1
ATOM 661 O O . ASP A 1 83 ? 10.593 -7.362 3.333 1.00 98.06 83 ASP A O 1
ATOM 665 N N . GLN A 1 84 ? 12.561 -7.086 2.308 1.00 96.19 84 GLN A N 1
ATOM 666 C CA . GLN A 1 84 ? 12.597 -8.379 1.622 1.00 96.19 84 GLN A CA 1
ATOM 667 C C . GLN A 1 84 ? 12.480 -9.590 2.556 1.00 96.19 84 GLN A C 1
ATOM 669 O O . GLN A 1 84 ? 12.126 -10.669 2.084 1.00 96.19 84 GLN A O 1
ATOM 674 N N . PHE A 1 85 ? 12.730 -9.410 3.857 1.00 97.44 85 PHE A N 1
ATOM 675 C CA . PHE A 1 85 ? 12.627 -10.430 4.899 1.00 97.44 85 PHE A CA 1
ATOM 676 C C . PHE A 1 85 ? 11.296 -10.368 5.658 1.00 97.44 85 PHE A C 1
ATOM 678 O O . PHE A 1 85 ? 11.145 -11.012 6.695 1.00 97.44 85 PHE A O 1
ATOM 685 N N . ALA A 1 86 ? 10.318 -9.626 5.127 1.00 98.00 86 ALA A N 1
ATOM 686 C CA . ALA A 1 86 ? 8.986 -9.453 5.693 1.00 98.00 86 ALA A CA 1
ATOM 687 C C . ALA A 1 86 ? 8.960 -8.715 7.044 1.00 98.00 86 ALA A C 1
ATOM 689 O O . ALA A 1 86 ? 7.961 -8.788 7.766 1.00 98.00 86 ALA A O 1
ATOM 690 N N . LYS A 1 87 ? 10.020 -7.970 7.383 1.00 98.50 87 LYS A N 1
ATOM 691 C CA . LYS A 1 87 ? 10.016 -7.091 8.553 1.00 98.50 87 LYS A CA 1
ATOM 692 C C . LYS A 1 87 ? 9.310 -5.785 8.204 1.00 98.50 87 LYS A C 1
ATOM 694 O O . LYS A 1 87 ? 9.595 -5.160 7.182 1.00 98.50 87 LYS A O 1
ATOM 699 N N . VAL A 1 88 ? 8.381 -5.391 9.070 1.00 98.69 88 VAL A N 1
ATOM 700 C CA . VAL A 1 88 ? 7.667 -4.114 8.993 1.00 98.69 88 VAL A CA 1
ATOM 701 C C . VAL A 1 88 ? 8.490 -3.054 9.717 1.00 98.69 88 VAL A C 1
ATOM 703 O O . VAL A 1 88 ? 8.929 -3.269 10.845 1.00 98.69 88 VAL A O 1
ATOM 706 N N . HIS A 1 89 ? 8.686 -1.922 9.057 1.00 98.56 89 HIS A N 1
ATOM 707 C CA . HIS A 1 89 ? 9.359 -0.741 9.578 1.00 98.56 89 HIS A CA 1
ATOM 708 C C . HIS A 1 89 ? 8.388 0.432 9.547 1.00 98.56 89 HIS A C 1
ATOM 710 O O . HIS A 1 89 ? 7.643 0.595 8.574 1.00 98.56 89 HIS A O 1
ATOM 716 N N . ASP A 1 90 ? 8.420 1.258 10.585 1.00 98.50 90 ASP A N 1
ATOM 717 C CA . ASP A 1 90 ? 7.659 2.500 10.604 1.00 98.50 90 ASP A CA 1
ATOM 718 C C . ASP A 1 90 ? 8.266 3.502 9.621 1.00 98.50 90 ASP A C 1
ATOM 720 O O . ASP A 1 90 ? 9.485 3.666 9.527 1.00 98.50 90 ASP A O 1
ATOM 724 N N . GLY A 1 91 ? 7.399 4.175 8.873 1.00 98.12 91 GLY A N 1
ATOM 725 C CA . GLY A 1 91 ? 7.776 5.345 8.100 1.00 98.12 91 GLY A CA 1
ATOM 726 C C . GLY A 1 91 ? 7.984 6.573 8.983 1.00 98.12 91 GLY A C 1
ATOM 727 O O . GLY A 1 91 ? 7.691 6.587 10.175 1.00 98.12 91 GLY A O 1
ATOM 728 N N . LEU A 1 92 ? 8.446 7.659 8.368 1.00 98.06 92 LEU A N 1
ATOM 729 C CA . LEU A 1 92 ? 8.671 8.938 9.045 1.00 98.06 92 LEU A CA 1
ATOM 730 C C . LEU A 1 92 ? 7.365 9.579 9.539 1.00 98.06 92 LEU A C 1
ATOM 732 O O . LEU A 1 92 ? 7.371 10.365 10.485 1.00 98.06 92 LEU A O 1
ATOM 736 N N . HIS A 1 93 ? 6.249 9.293 8.869 1.00 97.94 93 HIS A N 1
ATOM 737 C CA . HIS A 1 93 ? 4.953 9.878 9.184 1.00 97.94 93 HIS A CA 1
ATOM 738 C C . HIS A 1 93 ? 3.996 8.792 9.699 1.00 97.94 93 HIS A C 1
ATOM 740 O O . HIS A 1 93 ? 3.589 7.930 8.913 1.00 97.94 93 HIS A O 1
ATOM 746 N N . PRO A 1 94 ? 3.596 8.823 10.984 1.00 97.12 94 PRO A N 1
ATOM 747 C CA . PRO A 1 94 ? 2.627 7.876 11.528 1.00 97.12 94 PRO A CA 1
ATOM 748 C C . PRO A 1 94 ? 1.243 8.063 10.892 1.00 97.12 94 PRO A C 1
ATOM 750 O O . PRO A 1 94 ? 0.940 9.106 10.311 1.00 97.12 94 PRO A O 1
ATOM 753 N N . LEU A 1 95 ? 0.370 7.062 11.039 1.00 97.38 95 LEU A N 1
ATOM 754 C CA . LEU A 1 95 ? -0.988 7.078 10.476 1.00 97.38 95 LEU A CA 1
ATOM 755 C C . LEU A 1 95 ? -1.794 8.324 10.868 1.00 97.38 95 LEU A C 1
ATOM 757 O O . LEU A 1 95 ? -2.492 8.889 10.028 1.00 97.38 95 LEU A O 1
ATOM 761 N N . ALA A 1 96 ? -1.649 8.796 12.109 1.00 96.31 96 ALA A N 1
ATOM 762 C CA . ALA A 1 96 ? -2.335 9.988 12.605 1.00 96.31 96 ALA A CA 1
ATOM 763 C C . ALA A 1 96 ? -2.101 11.230 11.724 1.00 96.31 96 ALA A C 1
ATOM 765 O O . ALA A 1 96 ? -3.004 12.053 11.569 1.00 96.31 96 ALA A O 1
ATOM 766 N N . HIS A 1 97 ? -0.932 11.336 11.080 1.00 97.38 97 HIS A N 1
ATOM 767 C CA . HIS A 1 97 ? -0.586 12.458 10.202 1.00 97.38 97 HIS A CA 1
ATOM 768 C C . HIS A 1 97 ? -1.348 12.459 8.869 1.00 97.38 97 HIS A C 1
ATOM 770 O O . HIS A 1 97 ? -1.337 13.463 8.161 1.00 97.38 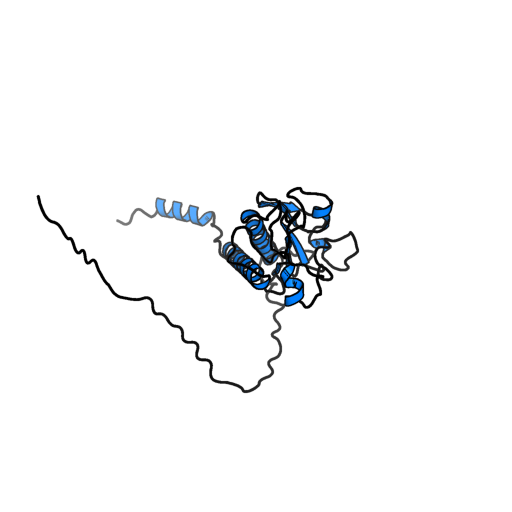97 HIS A O 1
ATOM 776 N N . GLN A 1 98 ? -2.034 11.365 8.523 1.00 97.88 98 GLN A N 1
ATOM 777 C CA . GLN A 1 98 ? -2.915 11.308 7.354 1.00 97.88 98 GLN A CA 1
ATOM 778 C C . GLN A 1 98 ? -4.275 11.980 7.624 1.00 97.88 98 GLN A C 1
ATOM 780 O O . GLN A 1 98 ? -5.110 12.065 6.719 1.00 97.88 98 GLN A O 1
ATOM 785 N N . THR A 1 99 ? -4.510 12.483 8.840 1.00 96.81 99 THR A N 1
ATOM 786 C CA . THR A 1 99 ? -5.696 13.270 9.202 1.00 96.81 99 THR A CA 1
ATOM 787 C C . THR A 1 99 ? -5.591 14.687 8.620 1.00 96.81 99 THR A C 1
ATOM 789 O O . THR A 1 99 ? -4.631 15.397 8.916 1.00 96.81 99 THR A O 1
ATOM 792 N N . PRO A 1 100 ? -6.550 15.136 7.789 1.00 95.69 100 PRO A N 1
ATOM 793 C CA . PRO A 1 100 ? -6.606 16.507 7.293 1.00 95.69 100 PRO A CA 1
ATOM 794 C C . PRO A 1 100 ? -6.702 17.560 8.412 1.00 95.69 100 PRO A C 1
ATOM 796 O O . PRO A 1 100 ? -7.275 17.272 9.462 1.00 95.69 100 PRO A O 1
ATOM 799 N N . PRO A 1 101 ? -6.245 18.800 8.159 1.00 96.00 101 PRO A N 1
ATOM 800 C CA . PRO A 1 101 ? -5.668 19.286 6.901 1.00 96.00 101 PRO A CA 1
ATOM 801 C C . PRO A 1 101 ? -4.249 18.751 6.643 1.00 96.00 101 PRO A C 1
ATOM 803 O O . PRO A 1 101 ? -3.385 18.772 7.517 1.00 96.00 101 PRO A O 1
ATOM 806 N N . LEU A 1 102 ? -3.996 18.294 5.409 1.00 96.31 102 LEU A N 1
ATOM 807 C CA . LEU A 1 102 ? -2.689 17.760 5.018 1.00 96.31 102 LEU A CA 1
ATOM 808 C C . LEU A 1 102 ? -1.758 18.876 4.549 1.00 96.31 102 LEU A C 1
ATOM 810 O O . LEU A 1 102 ? -1.995 19.508 3.521 1.00 96.31 102 LEU A O 1
ATOM 814 N N . ASN A 1 103 ? -0.661 19.061 5.277 1.00 94.50 103 ASN A N 1
ATOM 815 C CA . ASN A 1 103 ? 0.364 20.052 4.973 1.00 94.50 103 ASN A CA 1
ATOM 816 C C . ASN A 1 103 ? 1.594 19.374 4.370 1.00 94.50 103 ASN A C 1
ATOM 818 O O . ASN A 1 103 ? 2.078 18.378 4.907 1.00 94.50 103 ASN A O 1
ATOM 822 N N . SER A 1 104 ? 2.114 19.912 3.264 1.00 93.38 104 SER A N 1
ATOM 823 C CA . SER A 1 104 ? 3.287 19.348 2.583 1.00 93.38 104 SER A CA 1
ATOM 824 C C . SER A 1 104 ? 4.438 19.083 3.562 1.00 93.38 104 SER A C 1
ATOM 826 O O . SER A 1 104 ? 4.771 19.934 4.383 1.00 93.38 104 SER A O 1
ATOM 828 N N . GLY A 1 105 ? 5.019 17.883 3.493 1.00 94.56 105 GLY A N 1
ATOM 829 C CA . GLY A 1 105 ? 6.118 17.460 4.365 1.00 94.56 105 GLY A CA 1
ATOM 830 C C . GLY A 1 105 ? 5.721 17.037 5.784 1.00 94.56 105 GLY A C 1
ATOM 831 O O . GLY A 1 105 ? 6.602 16.645 6.541 1.00 94.56 105 GLY A O 1
ATOM 832 N N . LYS A 1 106 ? 4.434 17.087 6.155 1.00 96.81 106 LYS A N 1
ATOM 833 C CA . LYS A 1 106 ? 3.949 16.654 7.480 1.00 96.81 106 LYS A CA 1
ATOM 834 C C . LYS A 1 106 ? 3.204 15.317 7.470 1.00 96.81 106 LYS A C 1
ATOM 836 O O . LYS A 1 106 ? 2.775 14.874 8.527 1.00 96.81 106 LYS A O 1
ATOM 841 N N . TYR A 1 107 ? 3.053 14.681 6.312 1.00 98.38 107 TYR A N 1
ATOM 842 C CA . TYR A 1 107 ? 2.285 13.450 6.128 1.00 98.38 107 TYR A CA 1
ATOM 843 C C . TYR A 1 107 ? 2.940 12.555 5.064 1.00 98.38 107 TYR A C 1
ATOM 845 O O . TYR A 1 107 ? 3.748 13.027 4.258 1.00 98.38 107 TYR A O 1
ATOM 853 N N . ALA A 1 108 ? 2.572 11.274 5.034 1.00 98.38 108 ALA A N 1
ATOM 854 C CA . ALA A 1 108 ? 3.063 10.322 4.042 1.00 98.38 108 ALA A CA 1
ATOM 855 C C . ALA A 1 108 ? 2.388 10.579 2.684 1.00 98.38 108 ALA A C 1
ATOM 857 O O . ALA A 1 108 ? 1.233 10.213 2.452 1.00 98.38 108 ALA A O 1
ATOM 858 N N . ALA A 1 109 ? 3.105 11.239 1.774 1.00 97.88 109 ALA A N 1
ATOM 859 C CA . ALA A 1 109 ? 2.622 11.531 0.428 1.00 97.88 109 ALA A CA 1
ATOM 860 C C . ALA A 1 109 ? 2.929 10.373 -0.536 1.00 97.88 109 ALA A C 1
ATOM 862 O O . ALA A 1 109 ? 3.906 10.442 -1.287 1.00 97.88 109 ALA A O 1
ATOM 863 N N . HIS A 1 110 ? 2.089 9.334 -0.524 1.00 97.62 110 HIS A N 1
ATOM 864 C CA . HIS A 1 110 ? 2.256 8.125 -1.347 1.00 97.62 110 HIS A CA 1
ATOM 865 C C . HIS A 1 110 ? 1.343 8.080 -2.581 1.00 97.62 110 HIS A C 1
ATOM 867 O O . HIS A 1 110 ? 1.718 7.526 -3.610 1.00 97.62 110 HIS A O 1
ATOM 873 N N . THR A 1 111 ? 0.154 8.683 -2.530 1.00 98.00 111 THR A N 1
ATOM 874 C CA . THR A 1 111 ? -0.835 8.592 -3.613 1.00 98.00 111 THR A CA 1
ATOM 875 C C . THR A 1 111 ? -1.325 9.970 -4.025 1.00 98.00 111 THR A C 1
ATOM 877 O O . THR A 1 111 ? -1.817 10.772 -3.230 1.00 98.00 111 THR A O 1
ATOM 880 N N . ARG A 1 112 ? -1.208 10.283 -5.315 1.00 97.00 112 ARG A N 1
ATOM 881 C CA . ARG A 1 112 ? -1.570 11.602 -5.837 1.00 97.00 112 ARG A CA 1
ATOM 882 C C . ARG A 1 112 ? -3.047 11.890 -5.555 1.00 97.00 112 ARG A C 1
ATOM 884 O O . ARG A 1 112 ? -3.912 11.167 -6.038 1.00 97.00 112 ARG A O 1
ATOM 891 N N . ARG A 1 113 ? -3.312 12.990 -4.833 1.00 96.56 113 ARG A N 1
ATOM 892 C CA . ARG A 1 113 ? -4.658 13.488 -4.475 1.00 96.56 113 ARG A CA 1
ATOM 893 C C . ARG A 1 113 ? -5.526 12.491 -3.687 1.00 96.56 113 ARG A C 1
ATOM 895 O O . ARG A 1 113 ? -6.742 12.632 -3.679 1.00 96.56 113 ARG A O 1
ATOM 902 N N . HIS A 1 114 ? -4.919 11.516 -3.013 1.00 97.75 114 HIS A N 1
ATOM 903 C CA . HIS A 1 114 ? -5.656 10.515 -2.242 1.00 97.75 114 HIS A CA 1
ATOM 904 C C . HIS A 1 114 ? -4.845 10.018 -1.032 1.00 97.75 114 HIS A C 1
ATOM 906 O O . HIS A 1 114 ? -4.625 8.826 -0.874 1.00 97.75 114 HIS A O 1
ATOM 912 N N . ASN A 1 115 ? -4.349 10.945 -0.203 1.00 98.31 115 ASN A N 1
ATOM 913 C CA . ASN A 1 115 ? -3.614 10.610 1.033 1.00 98.31 115 ASN A CA 1
ATOM 914 C C . ASN A 1 115 ? -4.449 10.832 2.303 1.00 98.31 115 ASN A C 1
ATOM 916 O O . ASN A 1 115 ? -4.167 10.246 3.341 1.00 98.31 115 ASN A O 1
ATOM 920 N N . SER A 1 116 ? -5.486 11.674 2.243 1.00 98.00 116 SER A N 1
ATOM 921 C CA . SER A 1 116 ? -6.335 11.966 3.400 1.00 98.00 116 SER A CA 1
ATOM 922 C C . SER A 1 116 ? -7.013 10.701 3.914 1.00 98.00 116 SER A C 1
ATOM 924 O O . SER A 1 116 ? -7.769 10.052 3.187 1.00 98.00 116 SER A O 1
ATOM 926 N N . TYR A 1 117 ? -6.746 10.383 5.179 1.00 98.31 117 TYR A N 1
ATOM 927 C CA . TYR A 1 117 ? -7.197 9.177 5.866 1.00 98.31 117 TYR A CA 1
ATOM 928 C C . TYR A 1 117 ? -6.760 7.865 5.190 1.00 98.31 117 TYR A C 1
ATOM 930 O O . TYR A 1 117 ? -7.420 6.845 5.383 1.00 98.31 117 TYR A O 1
ATOM 938 N N . GLN A 1 118 ? -5.698 7.875 4.378 1.00 98.62 118 GLN A N 1
ATOM 939 C CA . GLN A 1 118 ? -5.193 6.679 3.699 1.00 98.62 118 GLN A CA 1
ATOM 940 C C . GLN A 1 118 ? -3.873 6.237 4.315 1.00 98.62 118 GLN A C 1
ATOM 942 O O . GLN A 1 118 ? -2.939 7.030 4.396 1.00 98.62 118 GLN A O 1
ATOM 947 N N . ALA A 1 119 ? -3.783 4.968 4.702 1.00 98.75 119 ALA A N 1
ATOM 948 C CA . ALA A 1 119 ? -2.520 4.348 5.064 1.00 98.75 119 ALA A CA 1
ATOM 949 C C . ALA A 1 119 ? -1.740 3.957 3.801 1.00 98.75 119 ALA A C 1
ATOM 951 O O . ALA A 1 119 ? -2.260 3.240 2.944 1.00 98.75 119 ALA A O 1
ATOM 952 N N . GLY A 1 120 ? -0.482 4.372 3.707 1.00 98.75 120 GLY A N 1
ATOM 953 C CA . GLY A 1 120 ? 0.448 3.918 2.676 1.00 98.75 120 GLY A CA 1
ATOM 954 C C . GLY A 1 120 ? 1.357 2.814 3.199 1.00 98.75 120 GLY A C 1
ATOM 955 O O . GLY A 1 120 ? 2.117 3.048 4.141 1.00 98.75 120 GLY A O 1
ATOM 956 N N . ILE A 1 121 ? 1.322 1.641 2.566 1.00 98.88 121 ILE A N 1
ATOM 957 C CA . ILE A 1 121 ? 2.248 0.532 2.841 1.00 98.88 121 ILE A CA 1
ATOM 958 C C . ILE A 1 121 ? 3.138 0.333 1.615 1.00 98.88 121 ILE A C 1
ATOM 960 O O . ILE A 1 121 ? 2.635 0.028 0.536 1.00 98.88 121 ILE A O 1
ATOM 964 N N . GLY A 1 122 ? 4.451 0.491 1.773 1.00 98.62 122 GLY A N 1
ATOM 965 C CA . GLY A 1 122 ? 5.430 0.289 0.705 1.00 98.62 122 GLY A CA 1
ATOM 966 C C . GLY A 1 122 ? 6.168 -1.040 0.833 1.00 98.62 122 GLY A C 1
ATOM 967 O O . GLY A 1 122 ? 6.771 -1.318 1.867 1.00 98.62 122 GLY A O 1
ATOM 968 N N . LEU A 1 123 ? 6.181 -1.849 -0.224 1.00 98.69 123 LEU A N 1
ATOM 969 C CA . LEU A 1 123 ? 7.059 -3.017 -0.320 1.00 98.69 123 LEU A CA 1
ATOM 970 C C . LEU A 1 123 ? 8.392 -2.609 -0.956 1.00 98.69 123 LEU A C 1
ATOM 972 O O . LEU A 1 123 ? 8.401 -2.142 -2.097 1.00 98.69 123 LEU A O 1
ATOM 976 N N . LEU A 1 124 ? 9.510 -2.786 -0.244 1.00 98.19 124 LEU A N 1
ATOM 977 C CA . LEU A 1 124 ? 10.832 -2.426 -0.761 1.00 98.19 124 LEU A CA 1
ATOM 978 C C . LEU A 1 124 ? 11.188 -3.222 -2.021 1.00 98.19 124 LEU A C 1
ATOM 980 O O . LEU A 1 124 ? 11.176 -4.453 -2.005 1.00 98.19 124 LEU A O 1
ATOM 984 N N . GLY A 1 125 ? 11.536 -2.512 -3.096 1.00 96.38 125 GLY A N 1
ATOM 985 C CA . GLY A 1 125 ? 12.004 -3.078 -4.362 1.00 96.38 125 GLY A CA 1
ATOM 986 C C . GLY A 1 125 ? 11.584 -2.236 -5.571 1.00 96.38 125 GLY A C 1
ATOM 987 O O . GLY A 1 125 ? 11.206 -1.076 -5.423 1.00 96.38 125 GLY A O 1
ATOM 988 N N . MET A 1 126 ? 11.598 -2.849 -6.762 1.00 92.25 126 MET A N 1
ATOM 989 C CA . MET A 1 126 ? 11.212 -2.300 -8.079 1.00 92.25 126 MET A CA 1
ATOM 990 C C . MET A 1 126 ? 12.303 -1.500 -8.783 1.00 92.25 126 MET A C 1
ATOM 992 O O . MET A 1 126 ? 12.087 -1.028 -9.898 1.00 92.25 126 MET A O 1
ATOM 996 N N . HIS A 1 127 ? 13.486 -1.329 -8.191 1.00 93.50 127 HIS A N 1
ATOM 997 C CA . HIS A 1 127 ? 14.541 -0.599 -8.882 1.00 93.50 127 HIS A CA 1
ATOM 998 C C . HIS A 1 127 ? 14.946 -1.304 -10.190 1.00 93.50 127 HIS A C 1
ATOM 1000 O O . HIS A 1 127 ? 15.398 -2.455 -10.215 1.00 93.50 127 HIS A O 1
ATOM 1006 N N . GLY A 1 128 ? 14.763 -0.577 -11.294 1.00 93.56 128 GLY A N 1
ATOM 1007 C CA . GLY A 1 128 ? 14.982 -1.060 -12.655 1.00 93.56 128 GLY A CA 1
ATOM 1008 C C . GLY A 1 128 ? 13.848 -1.908 -13.241 1.00 93.56 128 GLY A C 1
ATOM 1009 O O . GLY A 1 128 ? 14.031 -2.446 -14.332 1.00 93.56 128 GLY A O 1
ATOM 1010 N N . ALA A 1 129 ? 12.706 -2.051 -12.559 1.00 94.75 129 ALA A N 1
ATOM 1011 C CA . ALA A 1 129 ? 11.539 -2.724 -13.124 1.00 94.75 129 ALA A CA 1
ATOM 1012 C C . ALA A 1 129 ? 10.919 -1.899 -14.265 1.00 94.75 129 ALA A C 1
ATOM 1014 O O . ALA A 1 129 ? 10.982 -0.667 -14.272 1.00 94.75 129 ALA A O 1
ATOM 1015 N N . LYS A 1 130 ? 10.312 -2.585 -15.234 1.00 94.38 130 LYS A N 1
ATOM 1016 C CA . LYS A 1 130 ? 9.672 -1.988 -16.413 1.00 94.38 130 LYS A CA 1
ATOM 1017 C C . LYS A 1 130 ? 8.296 -2.604 -16.604 1.00 94.38 130 LYS A C 1
ATOM 1019 O O . LYS A 1 130 ? 8.151 -3.815 -16.496 1.00 94.38 130 LYS A O 1
ATOM 1024 N N . GLU A 1 131 ? 7.309 -1.779 -16.934 1.00 92.81 131 GLU A N 1
ATOM 1025 C CA . GLU A 1 131 ? 5.960 -2.259 -17.246 1.00 92.81 131 GLU A CA 1
ATOM 1026 C C . GLU A 1 131 ? 5.908 -2.915 -18.634 1.00 92.81 131 GLU A C 1
ATOM 1028 O O . GLU A 1 131 ? 5.267 -3.948 -18.815 1.00 92.81 131 GLU A O 1
ATOM 1033 N N . LYS A 1 132 ? 6.582 -2.317 -19.632 1.00 91.38 132 LYS A N 1
ATOM 1034 C CA . LYS A 1 132 ? 6.531 -2.743 -21.040 1.00 91.38 132 LYS A CA 1
ATOM 1035 C C . LYS A 1 132 ? 7.896 -2.576 -21.740 1.00 91.38 132 LYS A C 1
ATOM 1037 O O . LYS A 1 132 ? 8.410 -1.457 -21.760 1.00 91.38 132 LYS A O 1
ATOM 1042 N N . PRO A 1 133 ? 8.474 -3.647 -22.328 1.00 91.75 133 PRO A N 1
ATOM 1043 C CA . PRO A 1 133 ? 8.151 -5.046 -22.031 1.00 91.75 133 PRO A CA 1
ATOM 1044 C C . PRO A 1 133 ? 8.330 -5.315 -20.532 1.00 91.75 133 PRO A C 1
ATOM 1046 O O . PRO A 1 133 ? 9.190 -4.707 -19.887 1.00 91.75 133 PRO A O 1
ATOM 1049 N N . PHE A 1 134 ? 7.489 -6.185 -19.975 1.00 92.62 134 PHE A N 1
ATOM 1050 C CA . PHE A 1 134 ? 7.448 -6.369 -18.532 1.00 92.62 134 PHE A CA 1
ATOM 1051 C C . PHE A 1 134 ? 8.760 -6.977 -18.014 1.00 92.62 134 PHE A C 1
ATOM 1053 O O . PHE A 1 134 ? 9.253 -7.975 -18.539 1.00 92.62 134 PHE A O 1
ATOM 1060 N N . SER A 1 135 ? 9.327 -6.381 -16.968 1.00 94.19 135 SER A N 1
ATOM 1061 C CA . SER A 1 135 ? 10.515 -6.879 -16.281 1.00 94.19 135 SER A CA 1
ATOM 1062 C C . SER A 1 135 ? 10.458 -6.510 -14.807 1.00 94.19 135 SER A C 1
ATOM 1064 O O . SER A 1 135 ? 10.216 -5.356 -14.459 1.00 94.19 135 SER A O 1
ATOM 1066 N N . TYR A 1 136 ? 10.761 -7.468 -13.934 1.00 93.31 136 TYR A N 1
ATOM 1067 C CA . TYR A 1 136 ? 10.802 -7.235 -12.490 1.00 93.31 136 TYR A CA 1
ATOM 1068 C C . TYR A 1 136 ? 12.024 -6.422 -12.022 1.00 93.31 136 TYR A C 1
ATOM 1070 O O . TYR A 1 136 ? 12.096 -6.034 -10.855 1.00 93.31 136 TYR A O 1
ATOM 1078 N N . GLY A 1 137 ? 12.981 -6.142 -12.915 1.00 94.00 137 GLY A N 1
ATOM 1079 C CA . GLY A 1 137 ? 14.225 -5.462 -12.562 1.00 94.00 137 GLY A CA 1
ATOM 1080 C C . GLY A 1 137 ? 15.122 -6.304 -11.650 1.00 94.00 137 GLY A C 1
ATOM 1081 O O . GLY A 1 137 ? 15.001 -7.526 -11.584 1.00 94.00 137 GLY A O 1
ATOM 1082 N N . LYS A 1 138 ? 16.045 -5.640 -10.942 1.00 94.75 138 LYS A N 1
ATOM 1083 C CA . LYS A 1 138 ? 17.020 -6.308 -10.053 1.00 94.75 138 LYS A CA 1
ATOM 1084 C C . LYS A 1 138 ? 16.483 -6.574 -8.642 1.00 94.75 138 LYS A C 1
ATOM 1086 O O . LYS A 1 138 ? 17.123 -7.285 -7.879 1.00 94.75 138 LYS A O 1
ATOM 1091 N N . TYR A 1 139 ? 15.341 -5.981 -8.296 1.00 96.50 139 TYR A N 1
ATOM 1092 C CA . TYR A 1 139 ? 14.797 -5.983 -6.936 1.00 96.50 139 TYR A CA 1
ATOM 1093 C C . TYR A 1 139 ? 13.295 -6.334 -6.940 1.00 96.50 139 TYR A C 1
ATOM 1095 O O . TYR A 1 139 ? 12.474 -5.488 -6.575 1.00 96.50 139 TYR A O 1
ATOM 1103 N N . PRO A 1 140 ? 12.894 -7.538 -7.396 1.00 96.44 140 PRO A N 1
ATOM 1104 C CA . PRO A 1 140 ? 11.501 -7.991 -7.338 1.00 96.44 140 PRO A CA 1
ATOM 1105 C C . PRO A 1 140 ? 10.961 -7.978 -5.901 1.00 96.44 140 PRO A C 1
ATOM 1107 O O . PRO A 1 140 ? 11.676 -8.335 -4.971 1.00 96.44 140 PRO A O 1
ATOM 1110 N N . ILE A 1 141 ? 9.691 -7.641 -5.688 1.00 96.62 141 ILE A N 1
ATOM 1111 C CA . ILE A 1 141 ? 9.055 -7.951 -4.395 1.00 96.62 141 ILE A CA 1
ATOM 1112 C C . ILE A 1 141 ? 8.924 -9.458 -4.180 1.00 96.62 141 ILE A C 1
ATOM 1114 O O . ILE A 1 141 ? 8.874 -10.238 -5.131 1.00 96.62 141 ILE A O 1
ATOM 1118 N N . THR A 1 142 ? 8.833 -9.875 -2.922 1.00 97.31 142 THR A N 1
ATOM 1119 C CA . THR A 1 142 ? 8.729 -11.287 -2.542 1.00 97.31 142 THR A CA 1
ATOM 1120 C C . THR A 1 142 ? 7.333 -11.654 -2.036 1.00 97.31 142 THR A C 1
ATOM 1122 O O . THR A 1 142 ? 6.563 -10.808 -1.572 1.00 97.31 142 THR A O 1
ATOM 1125 N N . ALA A 1 143 ? 7.004 -12.949 -2.080 1.00 98.12 143 ALA A N 1
ATOM 1126 C CA . ALA A 1 143 ? 5.735 -13.448 -1.552 1.00 98.12 143 ALA A CA 1
ATOM 1127 C C . ALA A 1 143 ? 5.597 -13.157 -0.051 1.00 98.12 143 ALA A C 1
ATOM 1129 O O . ALA A 1 143 ? 4.520 -12.805 0.426 1.00 98.12 143 ALA A O 1
ATOM 1130 N N . ILE A 1 144 ? 6.703 -13.254 0.694 1.00 98.50 144 ILE A N 1
ATOM 1131 C CA . ILE A 1 144 ? 6.713 -13.014 2.139 1.00 98.50 144 ILE A CA 1
ATOM 1132 C C . ILE A 1 144 ? 6.494 -11.532 2.476 1.00 98.50 144 ILE A C 1
ATOM 1134 O O . ILE A 1 144 ? 5.743 -11.241 3.406 1.00 98.50 144 ILE A O 1
ATOM 1138 N N . GLN A 1 145 ? 7.036 -10.603 1.675 1.00 97.94 145 GLN A N 1
ATOM 1139 C CA . GLN A 1 145 ? 6.730 -9.168 1.764 1.00 97.94 145 GLN A CA 1
ATOM 1140 C C . GLN A 1 145 ? 5.235 -8.905 1.599 1.00 97.94 145 GLN A C 1
ATOM 1142 O O . GLN A 1 145 ? 4.606 -8.242 2.425 1.00 97.94 145 GLN A O 1
ATOM 1147 N N . PHE A 1 146 ? 4.655 -9.461 0.538 1.00 98.69 146 PHE A N 1
ATOM 1148 C CA . PHE A 1 146 ? 3.245 -9.279 0.222 1.00 98.69 146 PHE A CA 1
ATOM 1149 C C . PHE A 1 146 ? 2.332 -9.861 1.306 1.00 98.69 146 PHE A C 1
ATOM 1151 O O . PHE A 1 146 ? 1.374 -9.215 1.726 1.00 98.69 146 PHE A O 1
ATOM 1158 N N . MET A 1 147 ? 2.667 -11.036 1.845 1.00 98.75 147 MET A N 1
ATOM 1159 C CA . MET A 1 147 ? 1.917 -11.623 2.957 1.00 98.75 147 MET A CA 1
ATOM 1160 C C . MET A 1 147 ? 2.056 -10.830 4.263 1.00 98.75 147 MET A C 1
ATOM 1162 O O . MET A 1 147 ? 1.098 -10.769 5.037 1.00 98.75 147 MET A O 1
ATOM 1166 N N . ALA A 1 148 ? 3.198 -10.189 4.524 1.00 98.81 148 ALA A N 1
ATOM 1167 C CA . ALA A 1 148 ? 3.315 -9.251 5.640 1.00 98.81 148 ALA A CA 1
ATOM 1168 C C . ALA A 1 148 ? 2.428 -8.011 5.438 1.00 98.81 148 ALA A C 1
ATOM 1170 O O . ALA A 1 148 ? 1.748 -7.603 6.380 1.00 98.81 148 ALA A O 1
ATOM 1171 N N . ALA A 1 149 ? 2.332 -7.476 4.214 1.00 98.88 149 ALA A N 1
ATOM 1172 C CA . ALA A 1 149 ? 1.396 -6.392 3.900 1.00 98.88 149 ALA A CA 1
ATOM 1173 C C . ALA A 1 149 ? -0.071 -6.800 4.081 1.00 98.88 149 ALA A C 1
ATOM 1175 O O . ALA A 1 149 ? -0.850 -6.023 4.632 1.00 98.88 149 ALA A O 1
ATOM 1176 N N . VAL A 1 150 ? -0.448 -8.022 3.686 1.00 98.88 150 VAL A N 1
ATOM 1177 C CA . VAL A 1 150 ? -1.786 -8.581 3.951 1.00 98.88 150 VAL A CA 1
ATOM 1178 C C . VAL A 1 150 ? -2.085 -8.564 5.451 1.00 98.88 150 VAL A C 1
ATOM 1180 O O . VAL A 1 150 ? -3.124 -8.059 5.874 1.00 98.88 150 VAL A O 1
ATOM 1183 N N . LYS A 1 151 ? -1.154 -9.073 6.267 1.00 98.88 151 LYS A N 1
ATOM 1184 C CA . LYS A 1 151 ? -1.297 -9.124 7.729 1.00 98.88 151 LYS A CA 1
ATOM 1185 C C . LYS A 1 151 ? -1.405 -7.742 8.356 1.00 98.88 151 LYS A C 1
ATOM 1187 O O . LYS A 1 151 ? -2.238 -7.558 9.240 1.00 98.88 151 LYS A O 1
ATOM 1192 N N . LEU A 1 152 ? -0.574 -6.799 7.926 1.00 98.81 152 LEU A N 1
ATOM 1193 C CA . LEU A 1 152 ? -0.598 -5.427 8.423 1.00 98.81 152 LEU A CA 1
ATOM 1194 C C . LEU A 1 152 ? -1.901 -4.719 8.035 1.00 98.81 152 LEU A C 1
ATOM 1196 O O . LEU A 1 152 ? -2.538 -4.084 8.868 1.00 98.81 152 LEU A O 1
ATOM 1200 N N . THR A 1 153 ? -2.352 -4.898 6.797 1.00 98.88 153 THR A N 1
ATOM 1201 C CA . THR A 1 153 ? -3.604 -4.309 6.307 1.00 98.88 153 THR A CA 1
ATOM 1202 C C . THR A 1 153 ? -4.815 -4.860 7.033 1.00 98.88 153 THR A C 1
ATOM 1204 O O . THR A 1 153 ? -5.701 -4.089 7.385 1.00 98.88 153 THR A O 1
ATOM 1207 N N . ALA A 1 154 ? -4.843 -6.165 7.317 1.00 98.75 154 ALA A N 1
ATOM 1208 C CA . ALA A 1 154 ? -5.888 -6.757 8.141 1.00 98.75 154 ALA A CA 1
ATOM 1209 C C . ALA A 1 154 ? -5.924 -6.137 9.549 1.00 98.75 154 ALA A C 1
ATOM 1211 O O . ALA A 1 154 ? -7.013 -5.845 10.034 1.00 98.75 154 ALA A O 1
ATOM 1212 N N . THR A 1 155 ? -4.763 -5.877 10.174 1.00 97.81 155 THR A N 1
ATOM 1213 C CA . THR A 1 155 ? -4.683 -5.136 11.450 1.00 97.81 155 THR A CA 1
ATOM 1214 C C . THR A 1 155 ? -5.342 -3.763 11.320 1.00 97.81 155 THR A C 1
ATOM 1216 O O . THR A 1 155 ? -6.310 -3.486 12.015 1.00 97.81 155 THR A O 1
ATOM 1219 N N . ILE A 1 156 ? -4.888 -2.944 10.364 1.00 97.94 156 ILE A N 1
ATOM 1220 C CA . ILE A 1 156 ? -5.390 -1.575 10.161 1.00 97.94 156 ILE A CA 1
ATOM 1221 C C . ILE A 1 156 ? -6.900 -1.580 9.879 1.00 97.94 156 ILE A C 1
ATOM 1223 O O . ILE A 1 156 ? -7.635 -0.742 10.398 1.00 97.94 156 ILE A O 1
ATOM 1227 N N . CYS A 1 157 ? -7.384 -2.537 9.080 1.00 98.06 157 CYS A N 1
ATOM 1228 C CA . CYS A 1 157 ? -8.807 -2.646 8.774 1.00 98.06 157 CYS A CA 1
ATOM 1229 C C . CYS A 1 157 ? -9.643 -3.015 10.001 1.00 98.06 157 CYS A C 1
ATOM 1231 O O . CYS A 1 157 ? -10.740 -2.486 10.156 1.00 98.06 157 CYS A O 1
ATOM 1233 N N . ILE A 1 158 ? -9.145 -3.894 10.872 1.00 96.44 158 ILE A N 1
ATOM 1234 C CA . ILE A 1 158 ? -9.825 -4.242 12.124 1.00 96.44 158 ILE A CA 1
ATOM 1235 C C . ILE A 1 158 ? -9.837 -3.038 13.069 1.00 96.44 158 ILE A C 1
ATOM 1237 O O . ILE A 1 158 ? -10.910 -2.658 13.538 1.00 96.44 158 ILE A O 1
ATOM 1241 N N . ASP A 1 159 ? -8.681 -2.412 13.288 1.00 94.75 159 ASP A N 1
ATOM 1242 C CA . ASP A 1 159 ? -8.502 -1.342 14.275 1.00 94.75 159 ASP A CA 1
ATOM 1243 C C . ASP A 1 159 ? -9.325 -0.092 13.938 1.00 94.75 159 ASP A C 1
ATOM 1245 O O . ASP A 1 159 ? -9.871 0.560 14.827 1.00 94.75 159 ASP A O 1
ATOM 1249 N N . HIS A 1 160 ? -9.466 0.221 12.647 1.00 95.12 160 HIS A N 1
ATOM 1250 C CA . HIS A 1 160 ? -10.234 1.374 12.171 1.00 95.12 160 HIS A CA 1
ATOM 1251 C C . HIS A 1 160 ? -11.615 1.013 11.599 1.00 95.12 160 HIS A C 1
ATOM 1253 O O . HIS A 1 160 ? -12.318 1.887 11.093 1.00 95.12 160 HIS A O 1
ATOM 1259 N N . GLY A 1 161 ? -12.018 -0.261 11.653 1.00 95.56 161 GLY A N 1
ATOM 1260 C CA . GLY A 1 161 ? -13.309 -0.725 11.135 1.00 95.56 161 GLY A CA 1
ATOM 1261 C C . GLY A 1 161 ? -13.501 -0.522 9.625 1.00 95.56 161 GLY A C 1
ATOM 1262 O O . GLY A 1 161 ? -14.615 -0.268 9.161 1.00 95.56 161 GLY A O 1
ATOM 1263 N N . ILE A 1 162 ? -12.425 -0.628 8.845 1.00 97.25 162 ILE A N 1
ATOM 1264 C CA . ILE A 1 162 ? -12.436 -0.456 7.389 1.00 97.25 162 ILE A CA 1
ATOM 1265 C C . ILE A 1 162 ? -13.019 -1.714 6.740 1.00 97.25 162 ILE A C 1
ATOM 1267 O O . ILE A 1 162 ? -12.510 -2.823 6.899 1.00 97.25 162 ILE A O 1
ATOM 1271 N N . THR A 1 163 ? -14.075 -1.542 5.946 1.00 98.00 163 THR A N 1
ATOM 1272 C CA . THR A 1 163 ? -14.604 -2.626 5.105 1.00 98.00 163 THR A CA 1
ATOM 1273 C C . THR A 1 163 ? -13.682 -2.840 3.910 1.00 98.00 163 THR A C 1
ATOM 1275 O O . THR A 1 163 ? -13.343 -1.875 3.234 1.00 98.00 163 THR A O 1
ATOM 1278 N N . VAL A 1 164 ? -13.299 -4.082 3.601 1.00 98.75 164 VAL A N 1
ATOM 1279 C CA . VAL A 1 164 ? -12.386 -4.397 2.485 1.00 98.75 164 VAL A CA 1
ATOM 1280 C C . VAL A 1 164 ? -13.124 -4.350 1.141 1.00 98.75 164 VAL A C 1
ATOM 1282 O O . VAL A 1 164 ? -13.839 -5.289 0.776 1.00 98.75 164 VAL A O 1
ATOM 1285 N N . THR A 1 165 ? -12.912 -3.282 0.371 1.00 98.75 165 THR A N 1
ATOM 1286 C CA . THR A 1 165 ? -13.536 -3.034 -0.944 1.00 98.75 165 THR A CA 1
ATOM 1287 C C . THR A 1 165 ? -12.505 -2.524 -1.957 1.00 98.75 165 THR A C 1
ATOM 1289 O O . THR A 1 165 ? -11.431 -2.078 -1.546 1.00 98.75 165 THR A O 1
ATOM 1292 N N . PRO A 1 166 ? -12.811 -2.527 -3.269 1.00 98.50 166 PRO A N 1
ATOM 1293 C CA . PRO A 1 166 ? -11.961 -1.894 -4.280 1.00 98.50 166 PRO A CA 1
ATOM 1294 C C . PRO A 1 166 ? -11.755 -0.379 -4.096 1.00 98.50 166 PRO A C 1
ATOM 1296 O O . PRO A 1 166 ? -10.903 0.181 -4.775 1.00 98.50 166 PRO A O 1
ATOM 1299 N N . GLN A 1 167 ? -12.502 0.283 -3.202 1.00 98.50 167 GLN A N 1
ATOM 1300 C CA . GLN A 1 167 ? -12.391 1.717 -2.905 1.00 98.50 167 GLN A CA 1
ATOM 1301 C C . GLN A 1 167 ? -11.638 2.022 -1.603 1.00 98.50 167 GLN A C 1
ATOM 1303 O O . GLN A 1 167 ? -11.305 3.175 -1.346 1.00 98.50 167 GLN A O 1
ATOM 1308 N N . THR A 1 168 ? -11.383 1.012 -0.772 1.00 98.69 168 THR A N 1
ATOM 1309 C CA . THR A 1 168 ? -10.807 1.181 0.574 1.00 98.69 168 THR A CA 1
ATOM 1310 C C . THR A 1 168 ? -9.536 0.371 0.786 1.00 98.69 168 THR A C 1
ATOM 1312 O O . THR A 1 168 ? -8.733 0.732 1.634 1.00 98.69 168 THR A O 1
ATOM 1315 N N . VAL A 1 169 ? -9.327 -0.715 0.039 1.00 98.88 169 VAL A N 1
ATOM 1316 C CA . VAL A 1 169 ? -8.098 -1.515 0.080 1.00 98.88 169 VAL A CA 1
ATOM 1317 C C . VAL A 1 169 ? -7.644 -1.759 -1.353 1.00 98.88 169 VAL A C 1
ATOM 1319 O O . VAL A 1 169 ? -8.221 -2.579 -2.077 1.00 98.88 169 VAL A O 1
ATOM 1322 N N . LEU A 1 170 ? -6.624 -1.014 -1.767 1.00 98.69 170 LEU A N 1
ATOM 1323 C CA . LEU A 1 170 ? -6.175 -0.942 -3.153 1.00 98.69 170 LEU A CA 1
ATOM 1324 C C . LEU A 1 170 ? -4.682 -1.234 -3.262 1.00 98.69 170 LEU A C 1
ATOM 1326 O O . LEU A 1 170 ? -3.914 -0.976 -2.337 1.00 98.69 170 LEU A O 1
ATOM 1330 N N . THR A 1 171 ? -4.255 -1.688 -4.431 1.00 98.62 171 THR A N 1
ATOM 1331 C CA . THR A 1 171 ? -2.896 -1.392 -4.911 1.00 98.62 171 THR A CA 1
ATOM 1332 C C . THR A 1 171 ? -2.870 -0.012 -5.582 1.00 98.62 171 THR A C 1
ATOM 1334 O O . THR A 1 171 ? -3.918 0.485 -6.004 1.00 98.62 171 THR A O 1
ATOM 1337 N N . HIS A 1 172 ? -1.710 0.643 -5.711 1.00 98.38 172 HIS A N 1
ATOM 1338 C CA . HIS A 1 172 ? -1.637 1.960 -6.372 1.00 98.38 172 HIS A CA 1
ATOM 1339 C C . HIS A 1 172 ? -2.160 1.917 -7.823 1.00 98.38 172 HIS A C 1
ATOM 1341 O O . HIS A 1 172 ? -2.865 2.831 -8.253 1.00 98.38 172 HIS A O 1
ATOM 1347 N N . ALA A 1 173 ? -1.926 0.817 -8.536 1.00 98.06 173 ALA A N 1
ATOM 1348 C CA . ALA A 1 173 ? -2.385 0.570 -9.900 1.00 98.06 173 ALA A CA 1
ATOM 1349 C C . ALA A 1 173 ? -3.909 0.659 -10.055 1.00 98.06 173 ALA A C 1
ATOM 1351 O O . ALA A 1 173 ? -4.404 1.034 -11.112 1.00 98.06 173 ALA A O 1
ATOM 1352 N N . GLU A 1 174 ? -4.660 0.338 -9.002 1.00 98.50 174 GLU A N 1
ATOM 1353 C CA . GLU A 1 174 ? -6.122 0.363 -9.023 1.00 98.50 174 GLU A CA 1
ATOM 1354 C C . GLU A 1 174 ? -6.710 1.754 -8.767 1.00 98.50 174 GLU A C 1
ATOM 1356 O O . GLU A 1 174 ? -7.877 1.990 -9.068 1.00 98.50 174 GLU A O 1
ATOM 1361 N N . VAL A 1 175 ? -5.935 2.687 -8.202 1.00 98.44 175 VAL A N 1
ATOM 1362 C CA . VAL A 1 175 ? -6.455 3.982 -7.729 1.00 98.44 175 VAL A CA 1
ATOM 1363 C C . VAL A 1 175 ? -7.120 4.773 -8.853 1.00 98.44 175 VAL A C 1
ATOM 1365 O O . VAL A 1 175 ? -8.160 5.392 -8.636 1.00 98.44 175 VAL A O 1
ATOM 1368 N N . GLN A 1 176 ? -6.537 4.782 -10.053 1.00 98.00 176 GLN A N 1
ATOM 1369 C CA . GLN A 1 176 ? -7.108 5.550 -11.157 1.00 98.00 176 GLN A CA 1
ATOM 1370 C C . GLN A 1 176 ? -8.434 4.956 -11.634 1.00 98.00 176 GLN A C 1
ATOM 1372 O O . GLN A 1 176 ? -9.400 5.703 -11.779 1.00 98.00 176 GLN A O 1
ATOM 1377 N N . ASP A 1 177 ? -8.482 3.643 -11.838 1.00 97.44 177 ASP A N 1
ATOM 1378 C CA . ASP A 1 177 ? -9.641 2.975 -12.428 1.00 97.44 177 ASP A CA 1
ATOM 1379 C C . ASP A 1 177 ? -10.785 2.837 -11.414 1.00 97.44 177 ASP A C 1
ATOM 1381 O O . ASP A 1 177 ? -11.943 3.061 -11.756 1.00 97.44 177 ASP A O 1
ATOM 1385 N N . ASN A 1 178 ? -10.473 2.561 -10.142 1.00 98.12 178 ASN A N 1
ATOM 1386 C CA . ASN A 1 178 ? -11.490 2.375 -9.106 1.00 98.12 178 ASN A CA 1
ATOM 1387 C C . ASN A 1 178 ? -12.023 3.695 -8.530 1.00 98.12 178 ASN A C 1
ATOM 1389 O O . ASN A 1 178 ? -13.154 3.715 -8.042 1.00 98.12 178 ASN A O 1
ATOM 1393 N N . LEU A 1 179 ? -11.218 4.770 -8.523 1.00 97.94 179 LEU A N 1
ATOM 1394 C CA . LEU A 1 179 ? -11.572 6.045 -7.874 1.00 97.94 179 LEU A CA 1
ATOM 1395 C C . LEU A 1 179 ? -11.693 7.231 -8.843 1.00 97.94 179 LEU A C 1
ATOM 1397 O O . LEU A 1 179 ? -12.074 8.322 -8.421 1.00 97.94 179 LEU A O 1
ATOM 1401 N N . GLY A 1 180 ? -11.323 7.076 -10.117 1.00 97.56 180 GLY A N 1
ATOM 1402 C CA . GLY A 1 180 ? -11.328 8.166 -11.103 1.00 97.56 180 GLY A CA 1
ATOM 1403 C C . GLY A 1 180 ? -10.232 9.223 -10.889 1.00 97.56 180 GLY A C 1
ATOM 1404 O O . GLY A 1 180 ? -10.258 10.293 -11.504 1.00 97.56 180 GLY A O 1
ATOM 1405 N N . ILE A 1 181 ? -9.246 8.961 -10.023 1.00 96.94 181 ILE A N 1
ATOM 1406 C CA . ILE A 1 181 ? -8.188 9.920 -9.679 1.00 96.94 181 ILE A CA 1
ATOM 1407 C C . ILE A 1 181 ? -6.954 9.653 -10.540 1.00 96.94 181 ILE A C 1
ATOM 1409 O O . ILE A 1 181 ? -6.193 8.728 -10.269 1.00 96.94 181 ILE A O 1
ATOM 1413 N N . LYS A 1 182 ? -6.694 10.510 -11.537 1.00 97.38 182 LYS A N 1
ATOM 1414 C CA . LYS A 1 182 ? -5.533 10.379 -12.441 1.00 97.38 182 LYS A CA 1
ATOM 1415 C C . LYS A 1 182 ? -4.207 10.185 -11.683 1.00 97.38 182 LYS A C 1
ATOM 1417 O O . LYS A 1 182 ? -3.766 11.106 -10.989 1.00 97.38 182 LYS A O 1
ATOM 1422 N N . GLN A 1 183 ? -3.535 9.046 -11.893 1.00 96.62 183 GLN A N 1
ATOM 1423 C CA . GLN A 1 183 ? -2.281 8.676 -11.209 1.00 96.62 183 GLN A CA 1
ATOM 1424 C C . GLN A 1 183 ? -1.009 8.816 -12.061 1.00 96.62 183 GLN A C 1
ATOM 1426 O O . GLN A 1 183 ? 0.077 8.579 -11.550 1.00 96.62 183 GLN A O 1
ATOM 1431 N N . ARG A 1 184 ? -1.098 9.283 -13.317 1.00 94.00 184 ARG A N 1
ATOM 1432 C CA . ARG A 1 184 ? 0.060 9.493 -14.222 1.00 94.00 184 ARG A CA 1
ATOM 1433 C C . ARG A 1 184 ? 0.854 8.208 -14.531 1.00 94.00 184 ARG A C 1
ATOM 1435 O O . ARG A 1 184 ? 2.074 8.197 -14.413 1.00 94.00 184 ARG A O 1
ATOM 1442 N N . GLY A 1 185 ? 0.162 7.142 -14.935 1.00 90.44 185 GLY A N 1
ATOM 1443 C CA . GLY A 1 185 ? 0.812 5.903 -15.392 1.00 90.44 185 GLY A CA 1
ATOM 1444 C C . GLY A 1 185 ? 1.431 5.062 -14.272 1.00 90.44 185 GLY A C 1
ATOM 1445 O O . GLY A 1 185 ? 2.391 4.338 -14.507 1.00 90.44 185 GLY A O 1
ATOM 1446 N N . LYS A 1 186 ? 0.920 5.185 -13.041 1.00 93.69 186 LYS A N 1
ATOM 1447 C CA . LYS A 1 186 ? 1.305 4.306 -11.931 1.00 93.69 186 LYS A CA 1
ATOM 1448 C C . LYS A 1 186 ? 0.668 2.936 -12.129 1.00 93.69 186 LYS A C 1
ATOM 1450 O O . LYS A 1 186 ? -0.548 2.850 -12.271 1.00 93.69 186 LYS A O 1
ATOM 1455 N N . TRP A 1 187 ? 1.501 1.903 -12.155 1.00 95.56 187 TRP A N 1
ATOM 1456 C CA . TRP A 1 187 ? 1.119 0.524 -12.462 1.00 95.56 187 TRP A CA 1
ATOM 1457 C C . TRP A 1 187 ? 1.438 -0.447 -11.322 1.00 95.56 187 TRP A C 1
ATOM 1459 O O . TRP A 1 187 ? 1.206 -1.646 -11.463 1.00 95.56 187 TRP A O 1
ATOM 1469 N N . ASP A 1 188 ? 1.974 0.021 -10.195 1.00 96.06 188 ASP A N 1
ATOM 1470 C CA . ASP A 1 188 ? 2.311 -0.839 -9.070 1.00 96.06 188 ASP A CA 1
ATOM 1471 C C . ASP A 1 188 ? 1.071 -1.134 -8.203 1.00 96.06 188 ASP A C 1
ATOM 1473 O O . ASP A 1 188 ? 0.427 -0.242 -7.685 1.00 96.06 188 ASP A O 1
ATOM 1477 N N . ILE A 1 189 ? 0.615 -2.365 -8.026 1.00 96.75 189 ILE A N 1
ATOM 1478 C CA . ILE A 1 189 ? 1.214 -3.630 -8.432 1.00 96.75 189 ILE A CA 1
ATOM 1479 C C . ILE A 1 189 ? 0.267 -4.294 -9.431 1.00 96.75 189 ILE A C 1
ATOM 1481 O O . ILE A 1 189 ? -0.842 -4.683 -9.081 1.00 96.75 189 ILE A O 1
ATOM 1485 N N . THR A 1 190 ? 0.715 -4.448 -10.673 1.00 96.94 190 THR A N 1
ATOM 1486 C CA . THR A 1 190 ? -0.010 -5.166 -11.737 1.00 96.94 190 THR A CA 1
ATOM 1487 C C . THR A 1 190 ? 0.485 -6.598 -11.928 1.00 96.94 190 THR A C 1
ATOM 1489 O O . THR A 1 190 ? -0.180 -7.376 -12.601 1.00 96.94 190 THR A O 1
ATOM 1492 N N . ASN A 1 191 ? 1.604 -6.991 -11.311 1.00 96.12 191 ASN A N 1
ATOM 1493 C CA . ASN A 1 191 ? 2.199 -8.318 -11.473 1.00 96.12 191 ASN A CA 1
ATOM 1494 C C . ASN A 1 191 ? 2.839 -8.808 -10.169 1.00 96.12 191 ASN A C 1
ATOM 1496 O O . ASN A 1 191 ? 3.445 -8.024 -9.438 1.00 96.12 191 ASN A O 1
ATOM 1500 N N . LEU A 1 192 ? 2.768 -10.118 -9.922 1.00 96.00 192 LEU A N 1
ATOM 1501 C CA . LEU A 1 192 ? 3.388 -10.775 -8.770 1.00 96.00 192 LEU A CA 1
ATOM 1502 C C . LEU A 1 192 ? 4.562 -11.664 -9.225 1.00 96.00 192 LEU A C 1
ATOM 1504 O O . LEU A 1 192 ? 4.327 -12.640 -9.937 1.00 96.00 192 LEU A O 1
ATOM 1508 N N . PRO A 1 193 ? 5.812 -11.392 -8.796 1.00 95.00 193 PRO A N 1
ATOM 1509 C CA . PRO A 1 193 ? 6.998 -12.139 -9.238 1.00 95.00 193 PRO A CA 1
ATOM 1510 C C . PRO A 1 193 ? 6.938 -13.660 -9.066 1.00 95.00 193 PRO A C 1
ATOM 1512 O O . PRO A 1 193 ? 7.509 -14.391 -9.868 1.00 95.00 193 PRO A O 1
ATOM 1515 N N . TRP A 1 194 ? 6.244 -14.143 -8.037 1.00 95.88 194 TRP A N 1
ATOM 1516 C CA . TRP A 1 194 ? 6.106 -15.573 -7.732 1.00 95.88 194 TRP A CA 1
ATOM 1517 C C . TRP A 1 194 ? 4.849 -16.213 -8.333 1.00 95.88 194 TRP A C 1
ATOM 1519 O O . TRP A 1 194 ? 4.652 -17.415 -8.179 1.00 95.88 194 TRP A O 1
ATOM 1529 N N . ASN A 1 195 ? 3.967 -15.435 -8.968 1.00 95.06 195 ASN A N 1
ATOM 1530 C CA . ASN A 1 195 ? 2.737 -15.961 -9.544 1.00 95.06 195 ASN A CA 1
ATOM 1531 C C . ASN A 1 195 ? 2.370 -15.222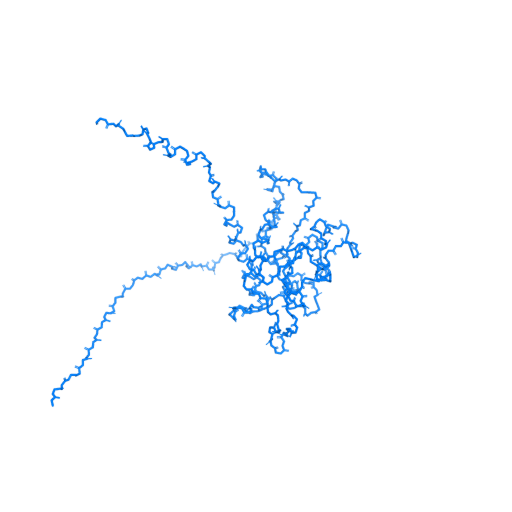 -10.835 1.00 95.06 195 ASN A C 1
ATOM 1533 O O . ASN A 1 195 ? 1.633 -14.236 -10.830 1.00 95.06 195 ASN A O 1
ATOM 1537 N N . SER A 1 196 ? 2.845 -15.763 -11.954 1.00 90.44 196 SER A N 1
ATOM 1538 C CA . SER A 1 196 ? 2.589 -15.237 -13.294 1.00 90.44 196 SER A CA 1
ATOM 1539 C C . SER A 1 196 ? 1.148 -15.420 -13.779 1.00 90.44 196 SER A C 1
ATOM 1541 O O . SER A 1 196 ? 0.805 -14.873 -14.818 1.00 90.44 196 SER A O 1
ATOM 1543 N N . SER A 1 197 ? 0.288 -16.150 -13.059 1.00 95.44 197 SER A N 1
ATOM 1544 C CA . SER A 1 197 ? -1.128 -16.290 -13.436 1.00 95.44 197 SER A CA 1
ATOM 1545 C C . SER A 1 197 ? -2.000 -15.104 -12.999 1.00 95.44 197 SER A C 1
ATOM 1547 O O . SER A 1 197 ? -3.106 -14.937 -13.507 1.00 95.44 197 SER A O 1
ATOM 1549 N N . ILE A 1 198 ? -1.513 -14.256 -12.082 1.00 96.38 198 ILE A N 1
ATOM 1550 C CA . ILE A 1 198 ? -2.245 -13.093 -11.562 1.00 96.38 198 ILE A CA 1
ATOM 1551 C C . ILE A 1 198 ? -1.638 -11.826 -12.166 1.00 96.38 198 ILE A C 1
ATOM 1553 O O . ILE A 1 198 ? -0.625 -11.315 -11.686 1.00 96.38 198 ILE A O 1
ATOM 1557 N N . ILE A 1 199 ? -2.265 -11.334 -13.236 1.00 95.56 199 ILE A N 1
ATOM 1558 C CA . ILE A 1 199 ? -1.780 -10.200 -14.030 1.00 95.56 199 ILE A CA 1
ATOM 1559 C C . ILE A 1 199 ? -2.869 -9.131 -14.143 1.00 95.56 199 ILE A C 1
ATOM 1561 O O . ILE A 1 199 ? -4.040 -9.431 -14.369 1.00 95.56 199 ILE A O 1
ATOM 1565 N N . GLY A 1 200 ? -2.458 -7.871 -14.041 1.00 97.19 200 GLY A N 1
ATOM 1566 C CA . GLY A 1 200 ? -3.305 -6.692 -14.142 1.00 97.19 200 GLY A CA 1
ATOM 1567 C C . GLY A 1 200 ? -3.767 -6.174 -12.782 1.00 97.19 200 GLY A C 1
ATOM 1568 O O . GLY A 1 200 ? -3.900 -6.922 -11.811 1.00 97.19 200 GLY A O 1
ATOM 1569 N N . ALA A 1 201 ? -4.036 -4.868 -12.728 1.00 97.62 201 ALA A N 1
ATOM 1570 C CA . ALA A 1 201 ? -4.379 -4.150 -11.501 1.00 97.62 201 ALA A CA 1
ATOM 1571 C C . ALA A 1 201 ? -5.586 -4.781 -10.787 1.00 97.62 201 ALA A C 1
ATOM 1573 O O . ALA A 1 201 ? -5.533 -5.065 -9.592 1.00 97.62 201 ALA A O 1
ATOM 1574 N N . THR A 1 202 ? -6.648 -5.089 -11.539 1.00 98.25 202 THR A N 1
ATOM 1575 C CA . THR A 1 202 ? -7.869 -5.704 -11.003 1.00 98.25 202 THR A CA 1
ATOM 1576 C C . THR A 1 202 ? -7.616 -7.091 -10.414 1.00 98.25 202 THR A C 1
ATOM 1578 O O . THR A 1 202 ? -8.148 -7.406 -9.346 1.00 98.25 202 THR A O 1
ATOM 1581 N N . ALA A 1 203 ? -6.815 -7.927 -11.081 1.00 98.44 203 ALA A N 1
ATOM 1582 C CA . ALA A 1 203 ? -6.551 -9.294 -10.635 1.00 98.44 203 ALA A CA 1
ATOM 1583 C C . ALA A 1 203 ? -5.681 -9.305 -9.373 1.00 98.44 203 ALA A C 1
ATOM 1585 O O . ALA A 1 203 ? -6.042 -9.946 -8.383 1.00 98.44 203 ALA A O 1
ATOM 1586 N N . VAL A 1 204 ? -4.583 -8.540 -9.371 1.00 98.56 204 VAL A N 1
ATOM 1587 C CA . VAL A 1 204 ? -3.696 -8.411 -8.205 1.00 98.56 204 VAL A CA 1
ATOM 1588 C C . VAL A 1 204 ? -4.435 -7.792 -7.022 1.00 98.56 204 VAL A C 1
ATOM 1590 O O . VAL A 1 204 ? -4.373 -8.324 -5.914 1.00 98.56 204 VAL A O 1
ATOM 1593 N N . GLY A 1 205 ? -5.197 -6.723 -7.245 1.00 98.69 205 GLY A N 1
ATOM 1594 C CA . GLY A 1 205 ? -5.993 -6.083 -6.204 1.00 98.69 205 GLY A CA 1
ATOM 1595 C C . GLY A 1 205 ? -7.057 -6.991 -5.600 1.00 98.69 205 GLY A C 1
ATOM 1596 O O . GLY A 1 205 ? -7.244 -7.035 -4.383 1.00 98.69 205 GLY A O 1
ATOM 1597 N N . SER A 1 206 ? -7.741 -7.773 -6.437 1.00 98.75 206 SER A N 1
ATOM 1598 C CA . SER A 1 206 ? -8.746 -8.735 -5.973 1.00 98.75 206 SER A CA 1
ATOM 1599 C C . SER A 1 206 ? -8.111 -9.873 -5.179 1.00 98.75 206 SER A C 1
ATOM 1601 O O . SER A 1 206 ? -8.635 -10.241 -4.126 1.00 98.75 206 SER A O 1
ATOM 1603 N N . HIS A 1 207 ? -6.954 -10.371 -5.625 1.00 98.81 207 HIS A N 1
ATOM 1604 C CA . HIS A 1 207 ? -6.165 -11.351 -4.886 1.00 98.81 207 HIS A CA 1
ATOM 1605 C C . HIS A 1 207 ? -5.725 -10.809 -3.519 1.00 98.81 207 HIS A C 1
ATOM 1607 O O . HIS A 1 207 ? -5.944 -11.458 -2.496 1.00 98.81 207 HIS A O 1
ATOM 1613 N N . TYR A 1 208 ? -5.191 -9.585 -3.490 1.00 98.88 208 TYR A N 1
ATOM 1614 C CA . TYR A 1 208 ? -4.785 -8.902 -2.266 1.00 98.88 208 TYR A CA 1
ATOM 1615 C C . TYR A 1 208 ? -5.941 -8.773 -1.270 1.00 98.88 208 TYR A C 1
ATOM 1617 O O . TYR A 1 208 ? -5.848 -9.240 -0.134 1.00 98.88 208 TYR A O 1
ATOM 1625 N N . ARG A 1 209 ? -7.075 -8.215 -1.710 1.00 98.88 209 ARG A N 1
ATOM 1626 C CA . ARG A 1 209 ? -8.272 -8.060 -0.873 1.00 98.88 209 ARG A CA 1
ATOM 1627 C C . ARG A 1 209 ? -8.811 -9.393 -0.364 1.00 98.88 209 ARG A C 1
ATOM 1629 O O . ARG A 1 209 ? -9.261 -9.454 0.775 1.00 98.88 209 ARG A O 1
ATOM 1636 N N . ASN A 1 210 ? -8.787 -10.449 -1.180 1.00 98.81 210 ASN A N 1
ATOM 1637 C CA . ASN A 1 210 ? -9.228 -11.774 -0.746 1.00 98.81 210 ASN A CA 1
ATOM 1638 C C . ASN A 1 210 ? -8.381 -12.286 0.426 1.00 98.81 210 ASN A C 1
ATOM 1640 O O . ASN A 1 210 ? -8.924 -12.697 1.447 1.00 98.81 210 ASN A O 1
ATOM 1644 N N . LEU A 1 211 ? -7.056 -12.178 0.317 1.00 98.81 211 LEU A N 1
ATOM 1645 C CA . LEU A 1 211 ? -6.144 -12.580 1.387 1.00 98.81 211 LEU A CA 1
ATOM 1646 C C . LEU A 1 211 ? -6.314 -11.730 2.651 1.00 98.81 211 LEU A C 1
ATOM 1648 O O . LEU A 1 211 ? -6.273 -12.272 3.753 1.00 98.81 211 LEU A O 1
ATOM 1652 N N . VAL A 1 212 ? -6.550 -10.421 2.507 1.00 98.88 212 VAL A N 1
ATOM 1653 C CA . VAL A 1 212 ? -6.844 -9.539 3.649 1.00 98.88 212 VAL A CA 1
ATOM 1654 C C . VAL A 1 212 ? -8.113 -9.990 4.370 1.00 98.88 212 VAL A C 1
ATOM 1656 O O . VAL A 1 212 ? -8.090 -10.091 5.592 1.00 98.88 212 VAL A O 1
ATOM 1659 N N . ARG A 1 213 ? -9.194 -10.320 3.649 1.00 98.69 213 ARG A N 1
ATOM 1660 C CA . ARG A 1 213 ? -10.432 -10.829 4.272 1.00 98.69 213 ARG A CA 1
ATOM 1661 C C . ARG A 1 213 ? -10.200 -12.142 5.010 1.00 98.69 213 ARG A C 1
ATOM 1663 O O . ARG A 1 213 ? -10.564 -12.235 6.174 1.00 98.69 213 ARG A O 1
ATOM 1670 N N . VAL A 1 214 ? -9.514 -13.098 4.381 1.00 98.31 214 VAL A N 1
ATOM 1671 C CA . VAL A 1 214 ? -9.158 -14.377 5.021 1.00 98.31 214 VAL A CA 1
ATOM 1672 C C . VAL A 1 214 ? -8.360 -14.146 6.308 1.00 98.31 214 VAL A C 1
ATOM 1674 O O . VAL A 1 214 ? -8.624 -14.778 7.328 1.00 98.31 214 VAL A O 1
ATOM 1677 N N . GLU A 1 215 ? -7.398 -13.224 6.293 1.00 98.19 215 GLU A N 1
ATOM 1678 C CA . GLU A 1 215 ? -6.604 -12.898 7.477 1.00 98.19 215 GLU A CA 1
ATOM 1679 C C . GLU A 1 215 ? -7.422 -12.176 8.560 1.00 98.19 215 GLU A C 1
ATOM 1681 O O . GLU A 1 215 ? -7.222 -12.446 9.746 1.00 98.19 215 GLU A O 1
ATOM 1686 N N . MET A 1 216 ? -8.352 -11.293 8.182 1.00 97.06 216 MET A N 1
ATOM 1687 C CA . MET A 1 216 ? -9.289 -10.671 9.123 1.00 97.06 216 MET A CA 1
ATOM 1688 C C . MET A 1 216 ? -10.183 -11.725 9.781 1.00 97.06 216 MET A C 1
ATOM 1690 O O . MET A 1 216 ? -10.248 -11.780 11.009 1.00 97.06 216 MET A O 1
ATOM 1694 N N . ASP A 1 217 ? -10.796 -12.607 8.990 1.00 96.00 217 ASP A N 1
ATOM 1695 C CA . ASP A 1 217 ? -11.651 -13.688 9.482 1.00 96.00 217 ASP A CA 1
ATOM 1696 C C . ASP A 1 217 ? -10.874 -14.610 10.422 1.00 96.00 217 ASP A C 1
ATOM 1698 O O . ASP A 1 217 ? -11.332 -14.905 11.525 1.00 96.00 217 ASP A O 1
ATOM 1702 N N . ARG A 1 218 ? -9.642 -14.990 10.057 1.00 95.38 218 ARG A N 1
ATOM 1703 C CA . ARG A 1 218 ? -8.757 -15.805 10.904 1.00 95.38 218 ARG A CA 1
ATOM 1704 C C . ARG A 1 218 ? -8.475 -15.158 12.263 1.00 95.38 218 ARG A C 1
ATOM 1706 O O . ARG A 1 218 ? -8.288 -15.872 13.246 1.00 95.38 218 ARG A O 1
ATOM 1713 N N . ARG A 1 219 ? -8.385 -13.827 12.340 1.00 93.56 219 ARG A N 1
ATOM 1714 C CA . ARG A 1 219 ? -8.121 -13.103 13.597 1.00 93.56 219 ARG A CA 1
ATOM 1715 C C . ARG A 1 219 ? -9.369 -12.902 14.434 1.00 93.56 219 ARG A C 1
ATOM 1717 O O . ARG A 1 219 ? -9.290 -13.030 15.649 1.00 93.56 219 ARG A O 1
ATOM 1724 N N . LEU A 1 220 ? -10.493 -12.609 13.790 1.00 90.69 220 LEU A N 1
ATOM 1725 C CA . LEU A 1 220 ? -11.768 -12.369 14.461 1.00 90.69 220 LEU A CA 1
ATOM 1726 C C . LEU A 1 220 ? -12.425 -13.667 14.947 1.00 90.69 220 LEU A C 1
ATOM 1728 O O . LEU A 1 220 ? -13.164 -13.637 15.924 1.00 90.69 220 LEU A O 1
ATOM 1732 N N . THR A 1 221 ? -12.145 -14.802 14.299 1.00 87.38 221 THR A N 1
ATOM 1733 C CA . THR A 1 221 ? -12.695 -16.114 14.684 1.00 87.38 221 THR A CA 1
ATOM 1734 C C . THR A 1 221 ? -11.774 -16.932 15.582 1.00 87.38 221 THR A C 1
ATOM 1736 O O . THR A 1 221 ? -12.197 -17.974 16.080 1.00 87.38 221 THR A O 1
ATOM 1739 N N . LYS A 1 222 ? -10.525 -16.498 15.820 1.00 74.25 222 LYS A N 1
ATOM 1740 C CA . LYS A 1 222 ? -9.598 -17.239 16.681 1.00 74.25 222 LYS A CA 1
ATOM 1741 C C . LYS A 1 222 ? -10.191 -17.297 18.096 1.00 74.25 222 LYS A C 1
ATOM 1743 O O . LYS A 1 222 ? -10.324 -16.239 18.713 1.00 74.25 222 LYS A O 1
ATOM 1748 N N . PRO A 1 223 ? -10.532 -18.486 18.630 1.00 58.97 223 PRO A N 1
ATOM 1749 C CA . PRO A 1 223 ? -11.035 -18.583 19.988 1.00 58.97 223 PRO A CA 1
ATOM 1750 C C . PRO A 1 223 ? -9.966 -18.026 20.919 1.00 58.97 223 PRO A C 1
ATOM 1752 O O . PRO A 1 223 ? -8.804 -18.444 20.854 1.00 58.97 223 PRO A O 1
ATOM 1755 N N . THR A 1 224 ? -10.336 -17.091 21.787 1.00 57.22 224 THR A N 1
ATOM 1756 C CA . THR A 1 224 ? -9.547 -16.826 22.984 1.00 57.22 224 THR A CA 1
ATOM 1757 C C . THR A 1 224 ? -9.456 -18.156 23.719 1.00 57.22 224 THR A C 1
ATOM 1759 O O . THR A 1 224 ? -10.454 -18.647 24.245 1.00 57.22 224 THR A O 1
ATOM 1762 N N . GLN A 1 225 ? -8.282 -18.794 23.701 1.00 53.56 225 GLN A N 1
ATOM 1763 C CA . GLN A 1 225 ? -8.023 -19.926 24.579 1.00 53.56 225 GLN A CA 1
ATOM 1764 C C . GLN A 1 225 ? -8.209 -19.404 26.000 1.00 53.56 225 GLN A C 1
ATOM 1766 O O . GLN A 1 225 ? -7.367 -18.671 26.516 1.00 53.56 225 GLN A O 1
ATOM 1771 N N . SER A 1 226 ? -9.365 -19.700 26.592 1.00 53.41 226 SER A N 1
ATOM 1772 C CA . SER A 1 226 ? -9.628 -19.354 27.978 1.00 53.41 226 SER A CA 1
ATOM 1773 C C . SER A 1 226 ? -8.598 -20.104 28.821 1.00 53.41 226 SER A C 1
ATOM 1775 O O . SER A 1 226 ? -8.551 -21.336 28.733 1.00 53.41 226 SER A O 1
ATOM 1777 N N . PRO A 1 227 ? -7.802 -19.415 29.657 1.00 60.62 227 PRO A N 1
ATOM 1778 C CA . PRO A 1 227 ? -6.889 -20.073 30.594 1.00 60.62 227 PRO A CA 1
ATOM 1779 C C . PRO A 1 227 ? -7.628 -21.087 31.481 1.00 60.62 227 PRO A C 1
ATOM 1781 O O . PRO A 1 227 ? -7.073 -22.100 31.899 1.00 60.62 227 PRO A O 1
ATOM 1784 N N . TRP A 1 228 ? -8.923 -20.850 31.698 1.00 62.12 228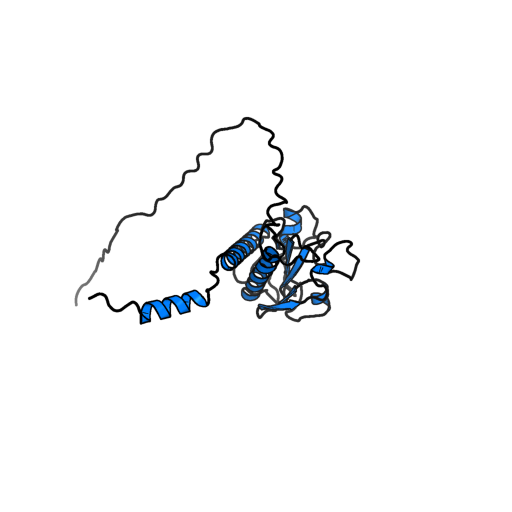 TRP A N 1
ATOM 1785 C CA . TRP A 1 228 ? -9.802 -21.701 32.483 1.00 62.12 228 TRP A CA 1
ATOM 1786 C C . TRP A 1 228 ? -10.309 -22.929 31.725 1.00 62.12 228 TRP A C 1
ATOM 1788 O O . TRP A 1 228 ? -10.613 -23.927 32.363 1.00 62.12 228 TRP A O 1
ATOM 1798 N N . ALA A 1 229 ? -10.371 -22.921 30.388 1.00 64.06 229 ALA A N 1
ATOM 1799 C CA . ALA A 1 229 ? -10.833 -24.090 29.627 1.00 64.06 229 ALA A CA 1
ATOM 1800 C C . ALA A 1 229 ? -9.867 -25.281 29.762 1.00 64.06 229 ALA A C 1
ATOM 1802 O O . ALA A 1 229 ? -10.301 -26.428 29.900 1.00 64.06 229 ALA A O 1
ATOM 1803 N N . ALA A 1 230 ? -8.560 -25.005 29.799 1.00 62.22 230 ALA A N 1
ATOM 1804 C CA . ALA A 1 230 ? -7.542 -26.010 30.095 1.00 62.22 230 ALA A CA 1
ATOM 1805 C C . ALA A 1 230 ? -7.606 -26.469 31.564 1.00 62.22 230 ALA A C 1
ATOM 1807 O O . ALA A 1 230 ? -7.521 -27.666 31.837 1.00 62.22 230 ALA A O 1
ATOM 1808 N N . LEU A 1 231 ? -7.833 -25.540 32.503 1.00 64.19 231 LEU A N 1
ATOM 1809 C CA . LEU A 1 231 ? -7.934 -25.856 33.930 1.00 64.19 231 LEU A CA 1
ATOM 1810 C C . LEU A 1 231 ? -9.173 -26.706 34.261 1.00 64.19 231 LEU A C 1
ATOM 1812 O O . LEU A 1 231 ? -9.054 -27.709 34.960 1.00 64.19 231 LEU A O 1
ATOM 1816 N N . PHE A 1 232 ? -10.349 -26.362 33.730 1.00 67.62 232 PHE A N 1
ATOM 1817 C CA . PHE A 1 232 ? -11.577 -27.133 33.945 1.00 67.62 232 PHE A CA 1
ATOM 1818 C C . PHE A 1 232 ? -11.494 -28.531 33.330 1.00 67.62 232 PHE A C 1
ATOM 1820 O O . PHE A 1 232 ? -11.943 -29.489 33.955 1.00 67.62 232 PHE A O 1
ATOM 1827 N N . SER A 1 233 ? -10.857 -28.674 32.164 1.00 65.75 233 SER A N 1
ATOM 1828 C CA . SER A 1 233 ? -10.620 -29.991 31.556 1.00 65.75 233 SER A CA 1
ATOM 1829 C C . SER A 1 233 ? -9.686 -30.855 32.415 1.00 65.75 233 SER A C 1
ATOM 1831 O O . SER A 1 233 ? -9.948 -32.040 32.614 1.00 65.75 233 SER A O 1
ATOM 1833 N N . ALA A 1 234 ? -8.637 -30.261 32.995 1.00 65.62 234 ALA A N 1
ATOM 1834 C CA . ALA A 1 234 ? -7.717 -30.959 33.893 1.00 65.62 234 ALA A CA 1
ATOM 1835 C C . ALA A 1 234 ? -8.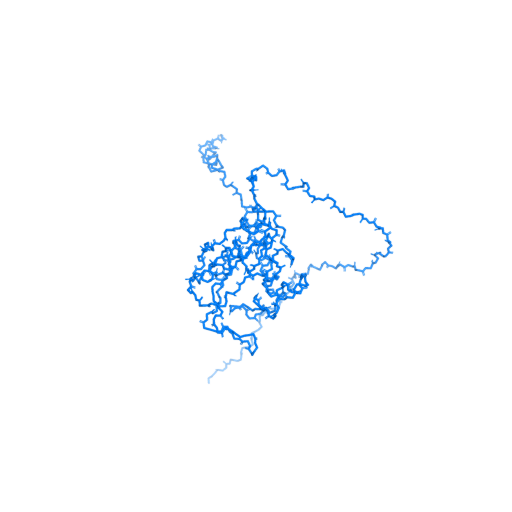369 -31.356 35.233 1.00 65.62 234 ALA A C 1
ATOM 1837 O O . ALA A 1 234 ? -8.104 -32.440 35.753 1.00 65.62 234 ALA A O 1
ATOM 1838 N N . ILE A 1 235 ? -9.253 -30.515 35.782 1.00 66.44 235 ILE A N 1
ATOM 1839 C CA . ILE A 1 235 ? -10.010 -30.820 37.007 1.00 66.44 235 ILE A CA 1
ATOM 1840 C C . ILE A 1 235 ? -11.043 -31.923 36.736 1.00 66.44 235 ILE A C 1
ATOM 1842 O O . ILE A 1 235 ? -11.105 -32.898 37.482 1.00 66.44 235 ILE A O 1
ATOM 1846 N N . ALA A 1 236 ? -11.806 -31.838 35.644 1.00 67.75 236 ALA A N 1
ATOM 1847 C CA . ALA A 1 236 ? -12.799 -32.853 35.287 1.00 67.75 236 ALA A CA 1
ATOM 1848 C C . ALA A 1 236 ? -12.168 -34.242 35.073 1.00 67.75 236 ALA A C 1
ATOM 1850 O O . ALA A 1 236 ? -12.712 -35.240 35.541 1.00 67.75 236 ALA A O 1
ATOM 1851 N N . ALA A 1 237 ? -10.982 -34.314 34.457 1.00 66.94 237 ALA A N 1
ATOM 1852 C CA . ALA A 1 237 ? -10.241 -35.567 34.297 1.00 66.94 237 ALA A CA 1
ATOM 1853 C C . ALA A 1 237 ? -9.764 -36.169 35.634 1.00 66.94 237 ALA A C 1
ATOM 1855 O O . ALA A 1 237 ? -9.648 -37.386 35.755 1.00 66.94 237 ALA A O 1
ATOM 1856 N N . LYS A 1 238 ? -9.514 -35.334 36.652 1.00 65.19 238 LYS A N 1
ATOM 1857 C CA . LYS A 1 238 ? -9.027 -35.772 37.969 1.00 65.19 238 LYS A CA 1
ATOM 1858 C C . LYS A 1 238 ? -10.148 -36.198 38.926 1.00 65.19 238 LYS A C 1
ATOM 1860 O O . LYS A 1 238 ? -9.888 -36.967 39.846 1.00 65.19 238 LYS A O 1
ATOM 1865 N N . PHE A 1 239 ? -11.381 -35.736 38.701 1.00 63.97 239 PHE A N 1
ATOM 1866 C CA . PHE A 1 239 ? -12.523 -35.990 39.594 1.00 63.97 239 PHE A CA 1
ATOM 1867 C C . PHE A 1 239 ? -13.708 -36.727 38.940 1.00 63.97 239 PHE A C 1
ATOM 1869 O O . PHE A 1 239 ? -14.631 -37.124 39.644 1.00 63.97 239 PHE A O 1
ATOM 1876 N N . GLY A 1 240 ? -13.698 -36.960 37.622 1.00 58.97 240 GLY A N 1
ATOM 1877 C CA . GLY A 1 240 ? -14.773 -37.664 36.903 1.00 58.97 240 GLY A CA 1
ATOM 1878 C C . GLY A 1 240 ? -14.714 -39.198 36.957 1.00 58.97 240 GLY A C 1
ATOM 1879 O O . GLY A 1 240 ? -15.642 -39.867 36.509 1.00 58.97 240 GLY A O 1
ATOM 1880 N N . GLY A 1 241 ? -13.641 -39.775 37.502 1.00 59.22 241 GLY A N 1
ATOM 1881 C CA . GLY A 1 241 ? -13.438 -41.222 37.577 1.00 59.22 241 GLY A CA 1
ATOM 1882 C C . GLY A 1 241 ? -13.924 -41.833 38.888 1.00 59.22 241 GLY A C 1
ATOM 1883 O O . GLY A 1 241 ? -13.097 -42.163 39.731 1.00 59.22 241 GLY A O 1
ATOM 1884 N N . LYS A 1 242 ? -15.245 -41.975 39.051 1.00 54.38 242 LYS A N 1
ATOM 1885 C CA . LYS A 1 242 ? -15.912 -43.077 39.779 1.00 54.38 242 LYS A CA 1
ATOM 1886 C C . LYS A 1 242 ? -17.425 -42.856 39.763 1.00 54.38 242 LYS A C 1
ATOM 1888 O O . LYS A 1 242 ? -17.968 -42.092 40.557 1.00 54.38 242 LYS A O 1
ATOM 1893 N N . LYS A 1 243 ? -18.111 -43.575 38.880 1.00 54.34 243 LYS A N 1
ATOM 1894 C CA . LYS A 1 243 ? -19.437 -44.103 39.198 1.00 54.34 243 LYS A CA 1
ATOM 1895 C C . LYS A 1 243 ? -19.299 -45.624 39.239 1.00 54.34 243 LYS A C 1
ATOM 1897 O O . LYS A 1 243 ? -18.613 -46.186 38.392 1.00 54.34 243 LYS A O 1
ATOM 1902 N N . THR A 1 244 ? -19.829 -46.159 40.331 1.00 51.62 244 THR A N 1
ATOM 1903 C CA . THR A 1 244 ? -19.857 -47.542 40.830 1.00 51.62 244 THR A CA 1
ATOM 1904 C C . THR A 1 244 ? -20.052 -48.609 39.774 1.00 51.62 244 THR A C 1
ATOM 1906 O O . THR A 1 244 ? -20.919 -48.377 38.901 1.00 51.62 244 THR A O 1
#

pLDDT: mean 80.62, std 25.44, range [26.66, 98.88]

Foldseek 3Di:
DDDDDDDDDDDDDDDDDDDDDDDDPDDDDDDDDDDDDPDPPVVPPPPPQDPDPDAAQAEEEFAQLAAQDDDLVSLQAFQWEAGLQRDIDGGPAHLRQLDDPHDPSRHRNHAPPPSRSYGYYYYYFQHQADPVVGDSGPHHRDPSNLLSVLLVRLVSCVSRVHDLDLCGYAYNLSCCVSPVDDRPPDHPPQDHPVDRVQGGRVSVGVVSSVSSVVSNCCVVPPDPPDPVVVVVVVVCVVPVPDDD

Sequence (244 aa):
MRAGVLKGQVARDLLPWRLGIMFNWKQVAAGQRTSPPQKMDALSSRKGLVKMDYLIKGVILHWTASSYNLTPNVLKHYNFVIDQFAKVHDGLHPLAHQTPPLNSGKYAAHTRRHNSYQAGIGLLGMHGAKEKPFSYGKYPITAIQFMAAVKLTATICIDHGITVTPQTVLTHAEVQDNLGIKQRGKWDITNLPWNSSIIGATAVGSHYRNLVRVEMDRRLTKPTQSPWAALFSAIAAKFGGKKT

Radius of gyration: 25.87 Å; chains: 1; bounding box: 58×88×67 Å

Organism: NCBI:txid2030880

InterPro domains:
  IPR002502 N-acetylmuramoyl-L-alanine amidase domain [PF01510] (56-176)
  IPR036505 N-acetylmuramoyl-L-alanine amidase/PGRP domain superfamily [G3DSA:3.40.80.10] (55-200)
  IPR036505 N-acetylmuramoyl-L-alanine amidase/PGRP domain superfamily [SSF55846] (42-177)

Secondary structure (DSSP, 8-state):
---------------------------------PPP---SSTTTT-TT----SS---EEEEEE-SB-SS--HHHHHH-SEEE-TT--EEE-SS-GGGGSSSP-TTSS---STT--TTEEEEEES-BTT-BTTTTB-TTS---HHHHHHHHHHHHHHHHHTT----TTTEEEGGGHHHHH----SS--TTSEETTEEEEESHHHHHHHHHHHHHHHHHHHHSS----HHHHHHHHHHHHH-----